Protein 5CXO (pdb70)

InterPro domains:
  IPR032710 NTF2-like domain superfamily [SSF54427] (1-125)
  IPR037401 SnoaL-like domain [PF12680] (11-115)

Secondary structure (DSSP, 8-state):
--SHHHHHHHHHHHHHHHHHT-HHHHHHTEEEEEEEESSTTSPEEESHHHHHHHHHHHHHTT-EEEE-PPEEPSSSSEEEEEEEEEEE-TT-TT--EEEEEEEEEEEE-TTS-EEEEEEE--GGGEE--/--SHHHHHHHHHHHHHHHHHT-HHHHHHTEEEEEEEESSTTS--EEHHHHHHHHHHHHHHTT-EEEEEEEEEPSSSSEEEEEEEEEEE-TTSTTTEEEEEEEEEEEEE-TTS-EEEEEEE--GGGEEEEE----

Foldseek 3Di:
DLPVVVLVVLVVVLLVVLLVLDLVVNLVLADQFAWEAVAPPDDIQTGRVSSSVVSNQSSLQNKHKDWDDWDADNPSFKTKTWIWIWGFDNPDPVRFIKIFTKMWMWGADNVNGTRYIYIHTDPVRMGGD/DLPQVLLQVLVVVLLVVLLVLPLVVNLVLADAFAWEAPAPPVDTDTGSPVSSVVSVVSVVQSKHKAWDDWDADNPSFKIKTWIKIWGADPVCRPFKIKIFTWMWIFGADNVRGTRYIHIHTDPVRIDIGTDDPD

B-factor: mean 39.19, std 13.92, range [16.75, 90.26]

Sequence (263 aa):
MQDEQKRKEIVAEYFRKVNEGDVDAIVEMFTENATIEDPVGKDVREGRAAQREYFNSNVTAEVVTIEPGHLSAGQDGKSVAVALAAEMTNILDPNRTRVKINAVDVFTLTPEGKIDSMRVFWGMTDIGVWMQDEQKRKEIVAEYFRKVNEGDVDAIVEMFTENATIEDPVGKDVREGRAAQREYFNSNVTAEVTIEPGHLSAGQDGKSVAVALAAEMTNILDPNRTRVKINAVDVFTLTPEGKIDSMRVFWGMTDIGVWNSSSV

Nearest PDB structures (foldseek):
  5cxo-assembly1_A  TM=1.008E+00  e=9.074E-26  Streptomyces albus
  3wmd-assembly1_A  TM=9.594E-01  e=1.014E-12  Streptomyces virginiae
  4rzm-assembly2_B  TM=9.345E-01  e=1.491E-11  Streptomyces lasalocidi
  1w6y-assembly1_A-2  TM=9.396E-01  e=8.428E-11  Pseudomonas putida
  4rzm-assembly1_A  TM=9.264E-01  e=8.428E-11  Streptomyces lasalocidi

CATH classification: 3.10.450.50

Solvent-accessible surface area: 12836 Å² total; per-residue (Å²): 52,120,73,23,83,109,2,16,98,34,0,20,56,7,3,122,45,7,71,117,24,72,22,94,29,0,5,120,17,1,35,112,107,1,39,0,26,26,14,1,40,125,129,80,74,123,12,93,89,24,1,96,119,17,1,68,68,32,51,64,14,106,15,65,19,124,59,36,80,31,1,0,0,38,42,24,95,3,0,0,0,25,12,18,15,60,51,2,78,85,153,34,124,126,130,60,94,23,79,17,36,5,0,6,16,0,24,4,23,75,135,6,79,0,54,27,1,88,10,1,54,0,144,61,6,76,34,86,296,60,130,77,23,96,127,3,12,88,31,0,24,49,9,6,106,50,9,71,119,26,59,21,82,22,1,3,100,25,1,37,108,104,1,42,0,18,31,19,3,30,148,41,91,76,105,13,77,78,29,0,92,102,18,0,75,48,30,63,114,31,104,20,57,18,113,62,42,79,26,1,0,0,46,40,30,76,2,0,0,0,24,11,18,11,39,36,36,13,159,94,35,74,125,159,17,43,23,35,16,46,4,0,7,12,0,26,2,18,93,125,8,81,0,50,23,2,86,11,3,47,0,130,60,4,67,27,94,132,138,57,64,122,173

Structure (mmCIF, N/CA/C/O backbone):
data_5CXO
#
_entry.id   5CXO
#
_cell.length_a   53.047
_cell.length_b   101.935
_cell.length_c   120.856
_cell.angle_alpha   90.00
_cell.angle_beta   90.00
_cell.angle_gamma   90.00
#
_symmetry.space_group_name_H-M   'I 21 21 21'
#
loop_
_entity.id
_entity.type
_entity.pdbx_description
1 polymer 'Epoxide hydrolase'
2 non-polymer 'HEXAETHYLENE GLYCOL'
3 water water
#
loop_
_atom_site.group_PDB
_atom_site.id
_atom_site.type_symbol
_atom_site.label_atom_id
_atom_site.label_alt_id
_atom_site.label_comp_id
_atom_site.label_asym_id
_atom_site.label_entity_id
_atom_site.label_seq_id
_atom_site.pdbx_PDB_ins_code
_atom_site.Cartn_x
_atom_site.Cartn_y
_atom_site.Cartn_z
_atom_site.occupancy
_atom_site.B_iso_or_equiv
_atom_site.auth_seq_id
_atom_site.auth_comp_id
_atom_site.auth_asym_id
_atom_site.auth_atom_id
_atom_site.pdbx_PDB_model_num
ATOM 1 N N . MET A 1 1 ? -5.392 -4.777 -7.145 1.00 53.69 1 MET A N 1
ATOM 2 C CA . MET A 1 1 ? -5.472 -6.236 -6.858 1.00 53.50 1 MET A CA 1
ATOM 3 C C . MET A 1 1 ? -4.094 -6.793 -6.690 1.00 61.29 1 MET A C 1
ATOM 4 O O . MET A 1 1 ? -3.124 -6.181 -7.129 1.00 65.90 1 MET A O 1
ATOM 9 N N . GLN A 1 2 ? -3.986 -7.965 -6.073 1.00 50.37 2 GLN A N 1
ATOM 10 C CA . GLN A 1 2 ? -2.666 -8.567 -5.945 1.00 51.81 2 GLN A CA 1
ATOM 11 C C . GLN A 1 2 ? -2.354 -9.590 -7.023 1.00 46.39 2 GLN A C 1
ATOM 12 O O . GLN A 1 2 ? -1.207 -9.910 -7.248 1.00 52.61 2 GLN A O 1
ATOM 18 N N . ASP A 1 3 ? -3.399 -10.127 -7.634 1.00 43.79 3 ASP A N 1
ATOM 19 C CA . ASP A 1 3 ? -3.273 -10.905 -8.826 1.00 41.90 3 ASP A CA 1
ATOM 20 C C . ASP A 1 3 ? -2.835 -9.935 -9.984 1.00 40.34 3 ASP A C 1
ATOM 21 O O . ASP A 1 3 ? -3.541 -9.017 -10.298 1.00 33.64 3 ASP A O 1
ATOM 26 N N . GLU A 1 4 ? -1.660 -10.151 -10.559 1.00 39.94 4 GLU A N 1
ATOM 27 C CA . GLU A 1 4 ? -1.222 -9.359 -11.742 1.00 36.55 4 GLU A CA 1
ATOM 28 C C . GLU A 1 4 ? -2.277 -9.106 -12.800 1.00 36.78 4 GLU A C 1
ATOM 29 O O . GLU A 1 4 ? -2.465 -7.939 -13.239 1.00 36.36 4 GLU A O 1
ATOM 35 N N . GLN A 1 5 ? -2.930 -10.168 -13.263 1.00 36.42 5 GLN A N 1
ATOM 36 C CA . GLN A 1 5 ? -3.845 -10.078 -14.365 1.00 42.59 5 GLN A CA 1
ATOM 37 C C . GLN A 1 5 ? -4.917 -9.119 -14.020 1.00 42.34 5 GLN A C 1
ATOM 38 O O . GLN A 1 5 ? -5.250 -8.288 -14.8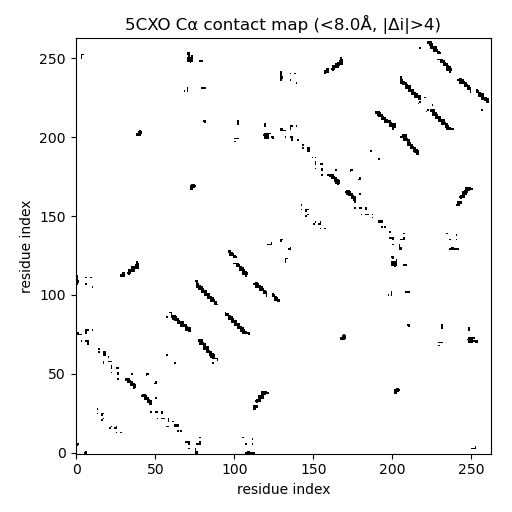29 1.00 36.63 5 GLN A O 1
ATOM 44 N N . LYS A 1 6 ? -5.438 -9.206 -12.797 1.00 38.75 6 LYS A N 1
ATOM 45 C CA . LYS A 1 6 ? -6.638 -8.445 -12.492 1.00 34.53 6 LYS A CA 1
ATOM 46 C C . LYS A 1 6 ? -6.250 -6.971 -12.338 1.00 33.06 6 LYS A C 1
ATOM 47 O O . LYS A 1 6 ? -7.000 -6.090 -12.755 1.00 39.76 6 LYS A O 1
ATOM 53 N N . ARG A 1 7 ? -5.128 -6.765 -11.680 1.00 32.03 7 ARG A N 1
ATOM 54 C CA . ARG A 1 7 ? -4.411 -5.504 -11.531 1.00 35.11 7 ARG A CA 1
ATOM 55 C C . ARG A 1 7 ? -4.262 -4.791 -12.884 1.00 35.39 7 ARG A C 1
ATOM 56 O O . ARG A 1 7 ? -4.656 -3.638 -13.023 1.00 30.83 7 ARG A O 1
ATOM 64 N N . LYS A 1 8 ? -3.702 -5.477 -13.878 1.00 35.42 8 LYS A N 1
ATOM 65 C CA . LYS A 1 8 ? -3.675 -4.926 -15.269 1.00 30.87 8 LYS A CA 1
ATOM 66 C C . LYS A 1 8 ? -4.999 -4.598 -15.834 1.00 35.37 8 LYS A C 1
ATOM 67 O O . LYS A 1 8 ? -5.172 -3.573 -16.523 1.00 31.58 8 LYS A O 1
ATOM 73 N N . GLU A 1 9 ? -5.980 -5.479 -15.617 1.00 34.61 9 GLU A N 1
ATOM 74 C CA . GLU A 1 9 ? -7.288 -5.205 -16.154 1.00 37.44 9 GLU A CA 1
ATOM 75 C C . GLU A 1 9 ? -7.877 -3.908 -15.637 1.00 29.80 9 GLU A C 1
ATOM 76 O O . GLU A 1 9 ? -8.588 -3.264 -16.380 1.00 32.25 9 GLU A O 1
ATOM 82 N N . ILE A 1 10 ? -7.620 -3.569 -14.375 1.00 28.92 10 ILE A N 1
ATOM 83 C CA . ILE A 1 10 ? -8.096 -2.310 -13.805 1.00 31.13 10 ILE A CA 1
ATOM 84 C C . ILE A 1 10 ? -7.384 -1.110 -14.486 1.00 32.10 10 ILE A C 1
ATOM 85 O O . ILE A 1 10 ? -8.005 -0.120 -14.874 1.00 36.66 10 ILE A O 1
ATOM 90 N N . VAL A 1 11 ? -6.110 -1.255 -14.727 1.00 26.72 11 VAL A N 1
ATOM 91 C CA . VAL A 1 11 ? -5.420 -0.135 -15.464 1.00 28.23 11 VAL A CA 1
ATOM 92 C C . VAL A 1 11 ? -5.953 -0.005 -16.867 1.00 27.67 11 VAL A C 1
ATOM 93 O O . VAL A 1 11 ? -6.159 1.102 -17.335 1.00 29.42 11 VAL A O 1
ATOM 97 N N . ALA A 1 12 ? -6.130 -1.117 -17.574 1.00 28.01 12 ALA A N 1
ATOM 98 C CA . ALA A 1 12 ? -6.755 -1.066 -18.928 1.00 30.57 12 ALA A CA 1
ATOM 99 C C . ALA A 1 12 ? -8.072 -0.351 -18.928 1.00 32.87 12 ALA A C 1
ATOM 100 O O . ALA A 1 12 ? -8.392 0.436 -19.847 1.00 32.96 12 ALA A O 1
ATOM 102 N N . GLU A 1 13 ? -8.868 -0.658 -17.907 1.00 29.63 13 GLU A N 1
ATOM 103 C CA . GLU A 1 13 ? -10.134 -0.023 -17.767 1.00 31.96 13 GLU A CA 1
ATOM 104 C C . GLU A 1 13 ? -10.002 1.489 -17.493 1.00 28.66 13 GLU A C 1
ATOM 105 O O . GLU A 1 13 ? -10.830 2.263 -17.952 1.00 30.26 13 GLU A O 1
ATOM 111 N N . TYR A 1 14 ? -9.046 1.858 -16.649 1.00 27.74 14 TYR A N 1
ATOM 112 C CA . TYR A 1 14 ? -8.739 3.300 -16.513 1.00 29.97 14 TYR A CA 1
ATOM 113 C C . TYR A 1 14 ? -8.490 3.993 -17.835 1.00 28.62 14 TYR A C 1
ATOM 114 O O . TYR A 1 14 ? -9.064 5.061 -18.101 1.00 26.09 14 TYR A O 1
ATOM 123 N N . PHE A 1 15 ? -7.649 3.426 -18.699 1.00 29.51 15 PHE A N 1
ATOM 124 C CA . PHE A 1 15 ? -7.429 4.081 -19.997 1.00 26.12 15 PHE A CA 1
ATOM 125 C C . PHE A 1 15 ? -8.682 4.100 -20.827 1.00 29.06 15 PHE A C 1
ATOM 126 O O . PHE A 1 15 ? -8.926 5.043 -21.524 1.00 29.59 15 PHE A O 1
ATOM 134 N N . ARG A 1 16 ? -9.486 3.010 -20.790 1.00 30.57 16 ARG A N 1
ATOM 135 C CA . ARG A 1 16 ? -10.788 3.050 -21.501 1.00 32.33 16 ARG A CA 1
ATOM 136 C C . ARG A 1 16 ? -11.645 4.202 -21.003 1.00 28.44 16 ARG A C 1
ATOM 137 O O . ARG A 1 16 ? -12.202 4.959 -21.790 1.00 32.81 16 ARG A O 1
ATOM 145 N N . LYS A 1 17 ? -11.690 4.383 -19.713 1.00 29.18 17 LYS A N 1
ATOM 146 C CA . LYS A 1 17 ? -12.507 5.450 -19.235 1.00 31.17 17 LYS A CA 1
ATOM 147 C C . LYS A 1 17 ? -11.940 6.825 -19.518 1.00 31.39 17 LYS A C 1
ATOM 148 O O . LYS A 1 17 ? -12.691 7.752 -19.689 1.00 29.01 17 LYS A O 1
ATOM 154 N N . VAL A 1 18 ? -10.612 6.970 -19.537 1.00 33.02 18 VAL A N 1
ATOM 155 C CA . VAL A 1 18 ? -10.066 8.278 -19.945 1.00 32.45 18 VAL A CA 1
ATOM 156 C C . VAL A 1 18 ? -10.586 8.587 -21.354 1.00 25.02 18 VAL A C 1
ATOM 157 O O . VAL A 1 18 ? -11.071 9.701 -21.625 1.00 30.96 18 VAL A O 1
ATOM 161 N N . ASN A 1 19 ? -10.467 7.607 -22.244 1.00 25.37 19 ASN A N 1
ATOM 162 C CA . ASN A 1 19 ? -10.877 7.727 -23.619 1.00 26.59 19 ASN A CA 1
ATOM 163 C C . ASN A 1 19 ? -12.400 8.095 -23.749 1.00 31.69 19 ASN A C 1
ATOM 164 O O . ASN A 1 19 ? -12.725 8.871 -24.581 1.00 37.79 19 ASN A O 1
ATOM 169 N N . GLU A 1 20 ? -13.237 7.515 -22.879 1.00 33.14 20 GLU A N 1
ATOM 170 C CA . GLU A 1 20 ? -14.702 7.737 -22.824 1.00 37.54 20 GLU A CA 1
ATOM 171 C C . GLU A 1 20 ? -15.002 9.151 -22.356 1.00 37.57 20 GLU A C 1
ATOM 172 O O . GLU A 1 20 ? -16.003 9.701 -22.748 1.00 39.92 20 GLU A O 1
ATOM 178 N N . GLY A 1 21 ? -14.147 9.731 -21.509 1.00 32.76 21 GLY A N 1
ATOM 179 C CA . GLY A 1 21 ? -14.226 11.098 -21.094 1.00 36.36 21 GLY A CA 1
ATOM 180 C C . GLY A 1 21 ? -15.203 11.309 -19.959 1.00 41.57 21 GLY A C 1
ATOM 181 O O . GLY A 1 21 ? -15.687 12.435 -19.705 1.00 40.18 21 GLY A O 1
ATOM 182 N N . ASP A 1 22 ? -15.459 10.229 -19.229 1.00 41.40 22 ASP A N 1
ATOM 183 C CA . ASP A 1 22 ? -16.482 10.255 -18.180 1.00 44.85 22 ASP A CA 1
ATOM 184 C C . ASP A 1 22 ? -15.797 10.478 -16.822 1.00 32.96 22 ASP A C 1
ATOM 185 O O . ASP A 1 22 ? -15.307 9.555 -16.220 1.00 32.70 22 ASP A O 1
ATOM 190 N N . VAL A 1 23 ? -15.704 11.730 -16.389 1.00 37.76 23 VAL A N 1
ATOM 191 C CA . VAL A 1 23 ? -14.925 12.119 -15.213 1.00 32.88 23 VAL A CA 1
ATOM 192 C C . VAL A 1 23 ? -15.277 11.381 -13.908 1.00 42.62 23 VAL A C 1
ATOM 193 O O . VAL A 1 23 ? -14.392 11.047 -13.063 1.00 41.27 23 VAL A O 1
ATOM 197 N N . ASP A 1 24 ? -16.573 11.167 -13.712 1.00 43.92 24 ASP A N 1
ATOM 198 C CA . ASP A 1 24 ? -17.048 10.606 -12.448 1.00 41.07 24 ASP A CA 1
ATOM 199 C C . ASP A 1 24 ? -16.601 9.156 -12.323 1.00 34.23 24 ASP A C 1
ATOM 200 O O . ASP A 1 24 ? -16.211 8.730 -11.270 1.00 40.94 24 ASP A O 1
ATOM 205 N N . ALA A 1 25 ? -16.665 8.453 -13.426 1.00 34.58 25 ALA A N 1
ATOM 206 C CA . ALA A 1 25 ? -16.282 7.028 -13.534 1.00 34.16 25 ALA A CA 1
ATOM 207 C C . ALA A 1 25 ? -14.745 6.909 -13.375 1.00 39.82 25 ALA A C 1
ATOM 208 O O . ALA A 1 25 ? -14.228 6.042 -12.673 1.00 42.07 25 ALA A O 1
ATOM 210 N N . ILE A 1 26 ? -14.005 7.864 -13.958 1.00 32.94 26 ILE A N 1
ATOM 211 C CA . ILE A 1 26 ? -12.549 7.841 -13.783 1.00 31.24 26 ILE A CA 1
ATOM 212 C C . ILE A 1 26 ? -12.182 8.102 -12.362 1.00 31.84 26 ILE A C 1
ATOM 213 O O . ILE A 1 26 ? -11.389 7.384 -11.795 1.00 32.63 26 ILE A O 1
ATOM 218 N N . VAL A 1 27 ? -12.813 9.113 -11.750 1.00 39.53 27 VAL A N 1
ATOM 219 C CA . VAL A 1 27 ? -12.416 9.485 -10.420 1.00 35.16 27 VAL A CA 1
ATOM 220 C C . VAL A 1 27 ? -12.694 8.356 -9.400 1.00 37.84 27 VAL A C 1
ATOM 221 O O . VAL A 1 27 ? -11.872 8.137 -8.477 1.00 39.53 27 VAL A O 1
ATOM 225 N N . GLU A 1 28 ? -13.819 7.686 -9.584 1.00 40.70 28 GLU A N 1
ATOM 226 C CA . GLU A 1 28 ? -14.227 6.573 -8.714 1.00 42.77 28 GLU A CA 1
ATOM 227 C C . GLU A 1 28 ? -13.246 5.378 -8.805 1.00 41.83 28 GLU A C 1
ATOM 228 O O . GLU A 1 28 ? -13.239 4.513 -7.904 1.00 41.42 28 GLU A O 1
ATOM 234 N N . MET A 1 29 ? -12.398 5.322 -9.855 1.00 36.79 29 MET A N 1
ATOM 235 C CA . MET A 1 29 ? -11.325 4.289 -9.880 1.00 35.96 29 MET A CA 1
ATOM 236 C C . MET A 1 29 ? -10.216 4.517 -8.911 1.00 34.21 29 MET A C 1
ATOM 237 O O . MET A 1 29 ? -9.409 3.594 -8.599 1.00 33.47 29 MET A O 1
ATOM 242 N N . PHE A 1 30 ? -10.139 5.743 -8.383 1.00 32.31 30 PHE A N 1
ATOM 243 C CA . PHE A 1 30 ? -9.043 6.097 -7.477 1.00 28.86 30 PHE A CA 1
ATOM 244 C C . PHE A 1 30 ? -9.528 6.062 -6.040 1.00 34.56 30 PHE A C 1
ATOM 245 O O . PHE A 1 30 ? -10.714 6.344 -5.809 1.00 39.53 30 PHE A O 1
ATOM 253 N N . THR A 1 31 ? -8.620 5.831 -5.113 1.00 38.80 31 THR A N 1
ATOM 254 C CA . THR A 1 31 ? -8.967 6.025 -3.712 1.00 42.35 31 THR A CA 1
ATOM 255 C C . THR A 1 31 ? -9.159 7.474 -3.392 1.00 44.34 31 THR A C 1
ATOM 256 O O . THR A 1 31 ? -8.651 8.394 -4.061 1.00 37.87 31 THR A O 1
ATOM 260 N N . GLU A 1 32 ? -9.885 7.720 -2.307 1.00 39.69 32 GLU A N 1
ATOM 261 C CA . GLU A 1 32 ? -10.178 9.100 -2.003 1.00 39.80 32 GLU A CA 1
ATOM 262 C C . GLU A 1 32 ? -8.958 9.972 -1.734 1.00 33.10 32 GLU A C 1
ATOM 263 O O . GLU A 1 32 ? -8.951 11.169 -2.003 1.00 41.30 32 GLU A O 1
ATOM 269 N N . ASN A 1 33 ? -7.883 9.385 -1.224 1.00 31.55 33 ASN A N 1
ATOM 270 C CA . ASN A 1 33 ? -6.663 10.115 -0.999 1.00 28.00 33 ASN A CA 1
ATOM 271 C C . ASN A 1 33 ? -5.461 9.818 -2.009 1.00 32.51 33 ASN A C 1
ATOM 272 O O . ASN A 1 33 ? -4.319 10.180 -1.771 1.00 33.43 33 ASN A O 1
ATOM 277 N N . ALA A 1 34 ? -5.779 9.154 -3.081 1.00 31.67 34 ALA A N 1
ATOM 278 C CA . ALA A 1 34 ? -4.787 8.840 -4.191 1.00 31.56 34 ALA A CA 1
ATOM 279 C C . ALA A 1 34 ? -4.044 10.058 -4.653 1.00 37.85 34 ALA A C 1
ATOM 280 O O . ALA A 1 34 ? -4.641 11.164 -4.737 1.00 32.92 34 ALA A O 1
ATOM 282 N N . THR A 1 35 ? -2.761 9.876 -5.008 1.00 36.56 35 THR A N 1
ATOM 283 C CA . THR A 1 35 ? -1.914 11.004 -5.345 1.00 32.78 35 THR A CA 1
ATOM 284 C C . THR A 1 35 ? -1.640 10.831 -6.850 1.00 33.49 35 THR A C 1
ATOM 285 O O . THR A 1 35 ? -1.538 9.686 -7.340 1.00 31.03 35 THR A O 1
ATOM 289 N N . ILE A 1 36 ? -1.554 11.953 -7.532 1.00 30.89 36 ILE A N 1
ATOM 290 C CA . ILE A 1 36 ? -1.223 11.912 -8.975 1.00 29.99 36 ILE A CA 1
ATOM 291 C C . ILE A 1 36 ? -0.040 12.881 -9.172 1.00 30.43 36 ILE A C 1
ATOM 292 O O . ILE A 1 36 ? -0.145 14.072 -8.826 1.00 34.43 36 ILE A O 1
ATOM 297 N N . GLU A 1 37 ? 1.068 12.405 -9.769 1.00 27.25 37 GLU A N 1
ATOM 298 C CA . GLU A 1 37 ? 2.277 13.201 -9.931 1.00 23.90 37 GLU A CA 1
ATOM 299 C C . GLU A 1 37 ? 2.455 13.313 -11.463 1.00 29.98 37 GLU A C 1
ATOM 300 O O . GLU A 1 37 ? 2.798 12.325 -12.107 1.00 26.37 37 GLU A O 1
ATOM 306 N N . ASP A 1 38 ? 2.032 14.409 -12.045 1.00 29.21 38 ASP A N 1
ATOM 307 C CA . ASP A 1 38 ? 2.023 14.518 -13.532 1.00 31.35 38 ASP A CA 1
ATOM 308 C C . ASP A 1 38 ? 2.332 16.003 -13.916 1.00 36.87 38 ASP A C 1
ATOM 309 O O . ASP A 1 38 ? 1.431 16.850 -13.748 1.00 33.39 38 ASP A O 1
ATOM 314 N N . PRO A 1 39 ? 3.576 16.315 -14.439 1.00 33.02 39 PRO A N 1
ATOM 315 C CA . PRO A 1 39 ? 4.653 15.334 -14.711 1.00 32.23 39 PRO A CA 1
ATOM 316 C C . PRO A 1 39 ? 5.358 15.043 -13.401 1.00 34.76 39 PRO A C 1
ATOM 317 O O . PRO A 1 39 ? 5.308 15.827 -12.402 1.00 33.58 39 PRO A O 1
ATOM 321 N N . VAL A 1 40 ? 6.052 13.932 -13.404 1.00 28.16 40 VAL A N 1
ATOM 322 C CA . VAL A 1 40 ? 7.028 13.642 -12.363 1.00 31.52 40 VAL A CA 1
ATOM 323 C C . VAL A 1 40 ? 7.998 14.806 -12.175 1.00 33.82 40 VAL A C 1
ATOM 324 O O . VAL A 1 40 ? 8.491 15.409 -13.172 1.00 30.99 40 VAL A O 1
ATOM 328 N N . GLY A 1 41 ? 8.237 15.134 -10.892 1.00 35.69 41 GLY A N 1
ATOM 329 C CA . GLY A 1 41 ? 9.000 16.326 -10.480 1.00 34.41 41 GLY A CA 1
ATOM 330 C C . GLY A 1 41 ? 8.260 17.675 -10.320 1.00 37.79 41 GLY A C 1
ATOM 331 O O . GLY A 1 41 ? 8.860 18.678 -9.936 1.00 38.80 41 GLY A O 1
ATOM 332 N N . LYS A 1 42 ? 6.997 17.736 -10.653 1.00 37.73 42 LYS A N 1
ATOM 333 C CA . LYS A 1 42 ? 6.212 18.948 -10.385 1.00 38.90 42 LYS A CA 1
ATOM 334 C C . LYS A 1 42 ? 5.282 18.661 -9.194 1.00 36.68 42 LYS A C 1
ATOM 335 O O . LYS A 1 42 ? 5.446 17.639 -8.518 1.00 37.02 42 LYS A O 1
ATOM 341 N N . ASP A 1 43 ? 4.351 19.568 -8.888 1.00 38.94 43 ASP A N 1
ATOM 342 C CA . ASP A 1 43 ? 3.489 19.417 -7.701 1.00 41.96 43 ASP A CA 1
ATOM 343 C C . ASP A 1 43 ? 2.643 18.151 -7.714 1.00 36.02 43 ASP A C 1
ATOM 344 O O . ASP A 1 43 ? 1.987 17.871 -8.696 1.00 42.80 43 ASP A O 1
ATOM 349 N N . VAL A 1 44 ? 2.710 17.375 -6.642 1.00 34.36 44 VAL A N 1
ATOM 350 C CA . VAL A 1 44 ? 1.809 16.225 -6.423 1.00 36.37 44 VAL A CA 1
ATOM 351 C C . VAL A 1 44 ? 0.396 16.653 -6.170 1.00 42.04 44 VAL A C 1
ATOM 352 O O . VAL A 1 44 ? 0.154 17.585 -5.393 1.00 46.21 44 VAL A O 1
ATOM 356 N N . ARG A 1 45 ? -0.536 16.062 -6.909 1.00 35.82 45 ARG A N 1
ATOM 357 C CA . ARG A 1 45 ? -1.935 16.308 -6.731 1.00 37.13 45 ARG A CA 1
ATOM 358 C C . ARG A 1 45 ? -2.443 15.251 -5.714 1.00 41.43 45 ARG A C 1
ATOM 359 O O . ARG A 1 45 ? -2.051 14.063 -5.742 1.00 40.13 45 ARG A O 1
ATOM 367 N N . GLU A 1 46 ? -3.229 15.698 -4.727 1.00 42.46 46 GLU A N 1
ATOM 368 C CA . GLU A 1 46 ? -3.624 14.808 -3.660 1.00 40.25 46 GLU A CA 1
ATOM 369 C C . GLU A 1 46 ? -5.094 14.991 -3.232 1.00 48.34 46 GLU A C 1
ATOM 370 O O . GLU A 1 46 ? -5.531 16.116 -3.001 1.00 44.08 46 GLU A O 1
ATOM 376 N N . GLY A 1 47 ? -5.837 13.883 -3.179 1.00 45.95 47 GLY A N 1
ATOM 377 C CA . GLY A 1 47 ? -7.277 13.858 -2.820 1.00 41.69 47 GLY A CA 1
ATOM 378 C C . GLY A 1 47 ? -8.243 14.192 -3.925 1.00 46.24 47 GLY A C 1
ATOM 379 O O . GLY A 1 47 ? -7.837 14.497 -5.069 1.00 42.25 47 GLY A O 1
ATOM 380 N N . ARG A 1 48 ? -9.537 14.176 -3.596 1.00 38.91 48 ARG A N 1
ATOM 381 C CA . ARG A 1 48 ? -10.609 14.193 -4.602 1.00 41.19 48 ARG A CA 1
ATOM 382 C C . ARG A 1 48 ? -10.737 15.435 -5.460 1.00 41.54 48 ARG A C 1
ATOM 383 O O . ARG A 1 48 ? -10.998 15.317 -6.670 1.00 47.94 48 ARG A O 1
ATOM 391 N N . ALA A 1 49 ? -10.571 16.607 -4.834 1.00 40.05 49 ALA A N 1
ATOM 392 C CA . ALA A 1 49 ? -10.686 17.868 -5.526 1.00 41.17 49 ALA A CA 1
ATOM 393 C C . ALA A 1 49 ? -9.631 17.895 -6.630 1.00 35.47 49 ALA A C 1
ATOM 394 O O . ALA A 1 49 ? -9.972 18.212 -7.779 1.00 39.55 49 ALA A O 1
ATOM 396 N N . ALA A 1 50 ? -8.375 17.626 -6.250 1.00 41.64 50 ALA A N 1
ATOM 397 C CA . ALA A 1 50 ? -7.245 17.670 -7.220 1.00 42.23 50 ALA A CA 1
ATOM 398 C C . ALA A 1 50 ? -7.423 16.648 -8.372 1.00 39.56 50 ALA A C 1
ATOM 399 O O . ALA A 1 50 ? -7.107 16.956 -9.499 1.00 35.86 50 ALA A O 1
ATOM 401 N N . GLN A 1 51 ? -7.942 15.463 -8.081 1.00 36.37 51 GLN A N 1
ATOM 402 C CA . GLN A 1 51 ? -8.191 14.412 -9.079 1.00 34.51 51 GLN A CA 1
ATOM 403 C C . GLN A 1 51 ? -9.217 14.913 -10.025 1.00 43.11 51 GLN A C 1
ATOM 404 O O . GLN A 1 51 ? -9.063 14.790 -11.271 1.00 31.94 51 GLN A O 1
ATOM 410 N N . ARG A 1 52 ? -10.277 15.526 -9.463 1.00 31.76 52 ARG A N 1
ATOM 411 C CA . ARG A 1 52 ? -11.311 16.017 -10.300 1.00 33.44 52 ARG A CA 1
ATOM 412 C C . ARG A 1 52 ? -10.829 17.086 -11.261 1.00 29.86 52 ARG A C 1
ATOM 413 O O . ARG A 1 52 ? -11.196 17.069 -12.467 1.00 34.87 52 ARG A O 1
ATOM 421 N N . GLU A 1 53 ? -9.994 17.976 -10.764 1.00 35.11 53 GLU A N 1
ATOM 422 C CA . GLU A 1 53 ? -9.543 19.073 -11.576 1.00 35.84 53 GLU A CA 1
ATOM 423 C C . GLU A 1 53 ? -8.687 18.465 -12.688 1.00 31.91 53 GLU A C 1
ATOM 424 O O . GLU A 1 53 ? -8.735 18.867 -13.843 1.00 30.91 53 GLU A O 1
ATOM 430 N N . TYR A 1 54 ? -7.877 17.504 -12.282 1.00 34.00 54 TYR A N 1
ATOM 431 C CA . TYR A 1 54 ? -6.903 16.920 -13.235 1.00 31.63 54 TYR A CA 1
ATOM 432 C C . TYR A 1 54 ? -7.702 16.167 -14.313 1.00 31.81 54 TYR A C 1
ATOM 433 O O . TYR A 1 54 ? -7.518 16.356 -15.513 1.00 29.93 54 TYR A O 1
ATOM 442 N N . PHE A 1 55 ? -8.689 15.353 -13.950 1.00 25.36 55 PHE A N 1
ATOM 443 C CA . PHE A 1 55 ? -9.393 14.685 -14.993 1.00 25.78 55 PHE A CA 1
ATOM 444 C C . PHE A 1 55 ? -10.293 15.571 -15.871 1.00 25.90 55 PHE A C 1
ATOM 445 O O . PHE A 1 55 ? -10.540 15.266 -17.059 1.00 27.02 55 PHE A O 1
ATOM 453 N N . ASN A 1 56 ? -10.811 16.653 -15.263 1.00 32.07 56 ASN A N 1
ATOM 454 C CA . ASN A 1 56 ? -11.610 17.635 -16.069 1.00 33.82 56 ASN A CA 1
ATOM 455 C C . ASN A 1 56 ? -10.706 18.263 -17.080 1.00 32.18 56 ASN A C 1
ATOM 456 O O . ASN A 1 56 ? -11.084 18.424 -18.228 1.00 29.44 56 ASN A O 1
ATOM 461 N N . SER A 1 57 ? -9.499 18.568 -16.629 1.00 29.86 57 SER A N 1
ATOM 462 C CA . SER A 1 57 ? -8.473 19.189 -17.551 1.00 31.46 57 SER A CA 1
ATOM 463 C C . SER A 1 57 ? -8.158 18.212 -18.721 1.00 31.04 57 SER A C 1
ATOM 464 O O . SER A 1 57 ? -8.203 18.600 -19.857 1.00 29.91 57 SER A O 1
ATOM 467 N N . ASN A 1 58 ? -8.006 16.932 -18.450 1.00 29.22 58 ASN A N 1
ATOM 468 C CA . ASN A 1 58 ? -7.754 15.904 -19.488 1.00 31.01 58 ASN A CA 1
ATOM 469 C C . ASN A 1 58 ? -8.920 15.724 -20.444 1.00 32.44 58 ASN A C 1
ATOM 470 O O . ASN A 1 58 ? -8.708 15.668 -21.687 1.00 27.32 58 ASN A O 1
ATOM 475 N N . VAL A 1 59 ? -10.182 15.710 -19.917 1.00 27.72 59 VAL A N 1
ATOM 476 C CA . VAL A 1 59 ? -11.308 15.531 -20.784 1.00 30.49 59 VAL A CA 1
ATOM 477 C C . VAL A 1 59 ? -11.534 16.779 -21.602 1.00 25.15 59 VAL A C 1
ATOM 478 O O . VAL A 1 59 ? -11.834 16.719 -22.796 1.00 31.39 59 VAL A O 1
ATOM 482 N N . THR A 1 60 ? -11.299 17.918 -20.996 1.00 31.06 60 THR A N 1
ATOM 483 C CA . THR A 1 60 ? -11.376 19.159 -21.728 1.00 32.54 60 THR A CA 1
ATOM 484 C C . THR A 1 60 ? -10.367 19.264 -22.849 1.00 35.87 60 THR A C 1
ATOM 485 O O . THR A 1 60 ? -10.664 19.835 -23.914 1.00 35.94 60 THR A O 1
ATOM 489 N N . ALA A 1 61 ? -9.168 18.727 -22.595 1.00 33.35 61 ALA A N 1
ATOM 490 C CA . ALA A 1 61 ? -8.124 18.659 -23.617 1.00 28.52 61 ALA A CA 1
ATOM 491 C C . ALA A 1 61 ? -8.348 17.524 -24.617 1.00 29.16 61 ALA A C 1
ATOM 492 O O . ALA A 1 61 ? -7.496 17.273 -25.479 1.00 34.30 61 ALA A O 1
ATOM 494 N N . GLU A 1 62 ? -9.526 16.885 -24.592 1.00 28.00 62 GLU A N 1
ATOM 495 C CA . GLU A 1 62 ? -9.854 15.811 -25.508 1.00 27.20 62 GLU A CA 1
ATOM 496 C C . GLU A 1 62 ? -8.757 14.706 -25.565 1.00 25.51 62 GLU A C 1
ATOM 497 O O . GLU A 1 62 ? -8.387 14.259 -26.676 1.00 27.59 62 GLU A O 1
ATOM 503 N N . VAL A 1 63 ? -8.136 14.428 -24.428 1.00 26.84 63 VAL A N 1
ATOM 504 C CA A VAL A 1 63 ? -7.057 13.422 -24.418 0.50 24.77 63 VAL A CA 1
ATOM 505 C CA B VAL A 1 63 ? -7.060 13.412 -24.393 0.50 25.65 63 VAL A CA 1
ATOM 506 C C . VAL A 1 63 ? -7.532 12.095 -24.999 1.00 28.53 63 VAL A C 1
ATOM 507 O O . VAL A 1 63 ? -8.689 11.578 -24.674 1.00 26.25 63 VAL A O 1
ATOM 514 N N . THR A 1 64 ? -6.690 11.473 -25.810 1.00 23.59 64 THR A N 1
ATOM 515 C CA . THR A 1 64 ? -6.937 10.042 -26.166 1.00 25.10 64 THR A CA 1
ATOM 516 C C . THR A 1 64 ? -5.654 9.326 -25.772 1.00 29.18 64 THR A C 1
ATOM 517 O O . THR A 1 64 ? -4.559 9.880 -25.952 1.00 31.22 64 THR A O 1
ATOM 521 N N . ILE A 1 65 ? -5.752 8.112 -25.254 1.00 25.81 65 ILE A N 1
ATOM 522 C CA . ILE A 1 65 ? -4.490 7.386 -24.870 1.00 22.91 65 ILE A CA 1
ATOM 523 C C . ILE A 1 65 ? -4.421 6.103 -25.606 1.00 25.48 65 ILE A C 1
ATOM 524 O O . ILE A 1 65 ? -5.457 5.441 -25.722 1.00 24.55 65 ILE A O 1
ATOM 529 N N . GLU A 1 66 ? -3.239 5.773 -26.207 1.00 23.95 66 GLU A N 1
ATOM 530 C CA . GLU A 1 66 ? -3.031 4.438 -26.753 1.00 23.09 66 GLU A CA 1
ATOM 531 C C . GLU A 1 66 ? -1.953 3.826 -25.850 1.00 25.22 66 GLU A C 1
ATOM 532 O O . GLU A 1 66 ? -0.752 4.180 -25.964 1.00 21.86 66 GLU A O 1
ATOM 538 N N . PRO A 1 67 ? -2.353 2.926 -24.989 1.00 25.49 67 PRO A N 1
ATOM 539 C CA . PRO A 1 67 ? -1.403 2.286 -24.084 1.00 22.90 67 PRO A CA 1
ATOM 540 C C . PRO A 1 67 ? -0.607 1.206 -24.773 1.00 22.96 67 PRO A C 1
ATOM 541 O O . PRO A 1 67 ? -1.068 0.579 -25.762 1.00 22.28 67 PRO A O 1
ATOM 545 N N . GLY A 1 68 ? 0.634 1.078 -24.335 1.00 20.86 68 GLY A N 1
ATOM 546 C CA . GLY A 1 68 ? 1.543 -0.007 -24.721 1.00 23.84 68 GLY A CA 1
ATOM 547 C C . GLY A 1 68 ? 1.280 -1.228 -23.858 1.00 25.36 68 GLY A C 1
ATOM 548 O O . GLY A 1 68 ? 0.189 -1.369 -23.262 1.00 21.12 68 GLY A O 1
ATOM 549 N N . HIS A 1 69 ? 2.228 -2.135 -23.842 1.00 22.81 69 HIS A N 1
ATOM 550 C CA . HIS A 1 69 ? 2.170 -3.300 -22.968 1.00 23.87 69 HIS A CA 1
ATOM 551 C C . HIS A 1 69 ? 2.108 -2.917 -21.482 1.00 21.18 69 HIS A C 1
ATOM 552 O O . HIS A 1 69 ? 2.776 -2.007 -21.034 1.00 20.37 69 HIS A O 1
ATOM 559 N N . LEU A 1 70 ? 1.129 -3.495 -20.786 1.00 21.31 70 LEU A N 1
ATOM 560 C CA . LEU A 1 70 ? 1.065 -3.235 -19.339 1.00 22.80 70 LEU A CA 1
ATOM 561 C C . LEU A 1 70 ? 1.968 -4.237 -18.616 1.00 27.75 70 LEU A C 1
ATOM 562 O O . LEU A 1 70 ? 1.681 -5.487 -18.598 1.00 26.65 70 LEU A O 1
ATOM 567 N N . SER A 1 71 ? 2.993 -3.704 -17.971 1.00 22.61 71 SER A N 1
ATOM 568 C CA . SER A 1 71 ? 3.938 -4.509 -17.176 1.00 23.58 71 SER A CA 1
ATOM 569 C C . SER A 1 71 ? 3.486 -4.484 -15.735 1.00 26.32 71 SER A C 1
ATOM 570 O O . SER A 1 71 ? 3.273 -3.417 -15.169 1.00 28.11 71 SER A O 1
ATOM 573 N N . ALA A 1 72 ? 3.478 -5.656 -15.111 1.00 25.99 72 ALA A N 1
ATOM 574 C CA . ALA A 1 72 ? 3.220 -5.704 -13.639 1.00 34.53 72 ALA A CA 1
ATOM 575 C C . ALA A 1 72 ? 4.487 -5.627 -12.821 1.00 31.52 72 ALA A C 1
ATOM 576 O O . ALA A 1 72 ? 5.565 -6.096 -13.220 1.00 32.34 72 ALA A O 1
ATOM 578 N N . GLY A 1 73 ? 4.432 -4.998 -11.642 1.00 29.47 73 GLY A N 1
ATOM 579 C CA . GLY A 1 73 ? 5.589 -5.175 -10.760 1.00 27.79 73 GLY A CA 1
ATOM 580 C C . GLY A 1 73 ? 5.252 -6.505 -9.948 1.00 29.59 73 GLY A C 1
ATOM 581 O O . GLY A 1 73 ? 4.114 -7.069 -10.019 1.00 30.80 73 GLY A O 1
ATOM 582 N N . GLN A 1 74 ? 6.227 -6.962 -9.221 1.00 31.19 74 GLN A N 1
ATOM 583 C CA . GLN A 1 74 ? 6.104 -8.184 -8.343 1.00 33.98 74 GLN A CA 1
ATOM 584 C C . GLN A 1 74 ? 6.132 -7.707 -6.870 1.00 42.77 74 GLN A C 1
ATOM 585 O O . GLN A 1 74 ? 6.925 -8.214 -6.037 1.00 45.83 74 GLN A O 1
ATOM 591 N N . ASP A 1 75 ? 5.231 -6.744 -6.583 1.00 37.15 75 ASP A N 1
ATOM 592 C CA . ASP A 1 75 ? 5.125 -6.075 -5.302 1.00 36.84 75 ASP A CA 1
ATOM 593 C C . ASP A 1 75 ? 3.698 -6.057 -4.869 1.00 39.76 75 ASP A C 1
ATOM 594 O O . ASP A 1 75 ? 3.320 -5.291 -3.974 1.00 46.02 75 ASP A O 1
ATOM 599 N N . GLY A 1 76 ? 2.892 -6.834 -5.568 1.00 34.64 76 GLY A N 1
ATOM 600 C CA . GLY A 1 76 ? 1.479 -6.927 -5.301 1.00 43.49 76 GLY A CA 1
ATOM 601 C C . GLY A 1 76 ? 0.616 -5.722 -5.608 1.00 40.53 76 GLY A C 1
ATOM 602 O O . GLY A 1 76 ? -0.603 -5.776 -5.381 1.00 37.84 76 GLY A O 1
ATOM 603 N N . LYS A 1 77 ? 1.204 -4.668 -6.179 1.00 38.97 77 LYS A N 1
ATOM 604 C CA . LYS A 1 77 ? 0.404 -3.445 -6.417 1.00 34.08 77 LYS A CA 1
ATOM 605 C C . LYS A 1 77 ? 0.796 -2.577 -7.686 1.00 30.65 77 LYS A C 1
ATOM 606 O O . LYS A 1 77 ? 0.006 -1.752 -8.067 1.00 30.69 77 LYS A O 1
ATOM 612 N N . SER A 1 78 ? 1.947 -2.798 -8.316 1.00 27.37 78 SER A N 1
ATOM 613 C CA . SER A 1 78 ? 2.319 -1.844 -9.425 1.00 28.23 78 SER A CA 1
ATOM 614 C C . SER A 1 78 ? 2.016 -2.278 -10.814 1.00 31.16 78 SER A C 1
ATOM 615 O O . SER A 1 78 ? 1.935 -3.477 -11.109 1.00 30.27 78 SER A O 1
ATOM 618 N N . VAL A 1 79 ? 1.798 -1.272 -11.666 1.00 26.21 79 VAL A N 1
ATOM 619 C CA . VAL A 1 79 ? 1.664 -1.567 -13.121 1.00 25.82 79 VAL A CA 1
ATOM 620 C C . VAL A 1 79 ? 2.424 -0.437 -13.764 1.00 23.29 79 VAL A C 1
ATOM 621 O O . VAL A 1 79 ? 2.275 0.750 -13.352 1.00 23.31 79 VAL A O 1
ATOM 625 N N . ALA A 1 80 ? 3.273 -0.759 -14.795 1.00 21.30 80 ALA A N 1
ATOM 626 C CA . ALA A 1 80 ? 3.973 0.354 -15.418 1.00 19.84 80 ALA A CA 1
ATOM 627 C C . ALA A 1 80 ? 3.747 0.182 -16.944 1.00 20.95 80 ALA A C 1
ATOM 628 O O . ALA A 1 80 ? 3.636 -0.966 -17.387 1.00 17.90 80 ALA A O 1
ATOM 630 N N . VAL A 1 81 ? 3.614 1.316 -17.663 1.00 18.67 81 VAL A N 1
ATOM 631 C CA . VAL A 1 81 ? 3.146 1.157 -19.056 1.00 18.87 81 VAL A CA 1
ATOM 632 C C . VAL A 1 81 ? 3.530 2.426 -19.782 1.00 20.89 81 VAL A C 1
ATOM 633 O O . VAL A 1 81 ? 3.243 3.565 -19.356 1.00 17.88 81 VAL A O 1
ATOM 637 N N . ALA A 1 82 ? 4.188 2.221 -20.919 1.00 18.14 82 ALA A N 1
ATOM 638 C CA . ALA A 1 82 ? 4.381 3.362 -21.835 1.00 17.52 82 ALA A CA 1
ATOM 639 C C . ALA A 1 82 ? 3.106 3.606 -22.680 1.00 21.05 82 ALA A C 1
ATOM 640 O O . ALA A 1 82 ? 2.385 2.696 -22.981 1.00 21.09 82 ALA A O 1
ATOM 642 N N . LEU A 1 83 ? 2.830 4.866 -22.981 1.00 17.66 83 LEU A N 1
ATOM 643 C CA . LEU A 1 83 ? 1.649 5.244 -23.670 1.00 18.40 83 LEU A CA 1
ATOM 644 C C . LEU A 1 83 ? 1.891 6.362 -24.660 1.00 20.38 83 LEU A C 1
ATOM 645 O O . LEU A 1 83 ? 2.812 7.185 -24.495 1.00 19.42 83 LEU A O 1
ATOM 650 N N . ALA A 1 84 ? 1.023 6.424 -25.663 1.00 17.32 84 ALA A N 1
ATOM 651 C CA . ALA A 1 84 ? 1.076 7.646 -26.495 1.00 20.58 84 ALA A CA 1
ATOM 652 C C . ALA A 1 84 ? -0.172 8.383 -26.155 1.00 22.14 84 ALA A C 1
ATOM 653 O O . ALA A 1 84 ? -1.286 7.786 -26.422 1.00 22.71 84 ALA A O 1
ATOM 655 N N . ALA A 1 85 ? -0.103 9.637 -25.731 1.00 22.62 85 ALA A N 1
ATOM 656 C CA . ALA A 1 85 ? -1.313 10.433 -25.375 1.00 23.13 85 ALA A CA 1
ATOM 657 C C . ALA A 1 85 ? -1.412 11.433 -26.509 1.00 28.08 85 ALA A C 1
ATOM 658 O O . ALA A 1 85 ? -0.362 11.852 -27.067 1.00 31.30 85 ALA A O 1
ATOM 660 N N . GLU A 1 86 ? -2.622 11.743 -26.952 1.00 25.26 86 GLU A N 1
ATOM 661 C CA . GLU A 1 86 ? -2.834 12.886 -27.877 1.00 23.47 86 GLU A CA 1
ATOM 662 C C . GLU A 1 86 ? -3.814 13.848 -27.237 1.00 23.90 86 GLU A C 1
ATOM 663 O O . GLU A 1 86 ? -4.694 13.488 -26.463 1.00 24.69 86 GLU A O 1
ATOM 669 N N . MET A 1 87 ? -3.574 15.149 -27.406 1.00 23.86 87 MET A N 1
ATOM 670 C CA . MET A 1 87 ? -4.457 16.054 -26.696 1.00 23.61 87 MET A CA 1
ATOM 671 C C . MET A 1 87 ? -4.390 17.365 -27.393 1.00 25.93 87 MET A C 1
ATOM 672 O O . MET A 1 87 ? -3.471 17.601 -28.181 1.00 24.68 87 MET A O 1
ATOM 677 N N . THR A 1 88 ? -5.292 18.239 -26.994 1.00 26.52 88 THR A N 1
ATOM 678 C CA . THR A 1 88 ? -5.308 19.575 -27.639 1.00 33.14 88 THR A CA 1
ATOM 679 C C . THR A 1 88 ? -5.204 20.564 -26.577 1.00 32.88 88 THR A C 1
ATOM 680 O O . THR A 1 88 ? -5.710 20.311 -25.503 1.00 30.11 88 THR A O 1
ATOM 684 N N . ASN A 1 89 ? -4.570 21.710 -26.834 1.00 29.50 89 ASN A N 1
ATOM 685 C CA . ASN A 1 89 ? -4.420 22.749 -25.824 1.00 35.60 89 ASN A CA 1
ATOM 686 C C . ASN A 1 89 ? -5.665 23.645 -25.971 1.00 33.68 89 ASN A C 1
ATOM 687 O O . ASN A 1 89 ? -5.846 24.228 -27.078 1.00 31.98 89 ASN A O 1
ATOM 692 N N . ILE A 1 90 ? -6.459 23.817 -24.900 1.00 32.21 90 ILE A N 1
ATOM 693 C CA . ILE A 1 90 ? -7.775 24.504 -25.091 1.00 37.38 90 ILE A CA 1
ATOM 694 C C . ILE A 1 90 ? -7.622 26.028 -25.199 1.00 35.79 90 ILE A C 1
ATOM 695 O O . ILE A 1 90 ? -8.538 26.717 -25.558 1.00 37.70 90 ILE A O 1
ATOM 700 N N . LEU A 1 91 ? -6.447 26.508 -24.852 1.00 31.07 91 LEU A N 1
ATOM 701 C CA . LEU A 1 91 ? -6.069 27.894 -25.107 1.00 33.33 91 LEU A CA 1
ATOM 702 C C . LEU A 1 91 ? -5.571 28.134 -26.519 1.00 36.13 91 LEU A C 1
ATOM 703 O O . LEU A 1 91 ? -5.547 29.282 -26.938 1.00 42.40 91 LEU A O 1
ATOM 708 N N . ASP A 1 92 ? -5.238 27.086 -27.276 1.00 28.97 92 ASP A N 1
ATOM 709 C CA . ASP A 1 92 ? -4.785 27.276 -28.684 1.00 30.04 92 ASP A CA 1
ATOM 710 C C . ASP A 1 92 ? -5.968 27.480 -29.630 1.00 27.45 92 ASP A C 1
ATOM 711 O O . ASP A 1 92 ? -6.780 26.565 -29.853 1.00 29.21 92 A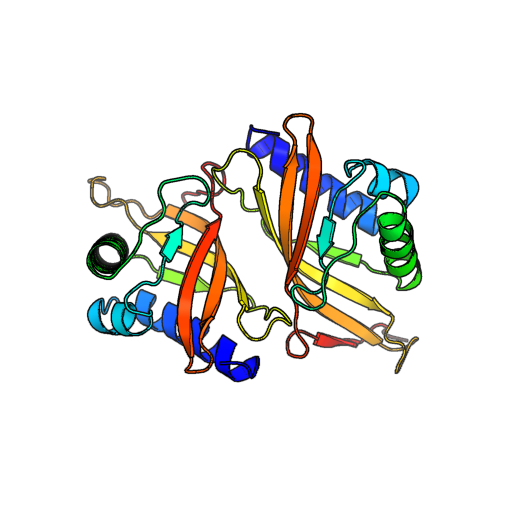SP A O 1
ATOM 716 N N . PRO A 1 93 ? -6.132 28.696 -30.228 1.00 27.82 93 PRO A N 1
ATOM 717 C CA . PRO A 1 93 ? -7.310 28.784 -31.135 1.00 31.79 93 PRO A CA 1
ATOM 718 C C . PRO A 1 93 ? -7.238 27.844 -32.379 1.00 33.94 93 PRO A C 1
ATOM 719 O O . PRO A 1 93 ? -8.245 27.544 -32.961 1.00 34.98 93 PRO A O 1
ATOM 723 N N . ASN A 1 94 ? -6.036 27.453 -32.773 1.00 27.66 94 ASN A N 1
ATOM 724 C CA . ASN A 1 94 ? -5.888 26.416 -33.817 1.00 28.98 94 ASN A CA 1
ATOM 725 C C . ASN A 1 94 ? -6.206 24.993 -33.364 1.00 31.08 94 ASN A C 1
ATOM 726 O O . ASN A 1 94 ? -6.426 24.101 -34.222 1.00 28.75 94 ASN A O 1
ATOM 731 N N . ARG A 1 95 ? -6.408 24.815 -32.038 1.00 30.12 95 ARG A N 1
ATOM 732 C CA . ARG A 1 95 ? -6.785 23.473 -31.448 1.00 35.25 95 ARG A CA 1
ATOM 733 C C . ARG A 1 95 ? -5.877 22.371 -32.023 1.00 33.46 95 ARG A C 1
ATOM 734 O O . ARG A 1 95 ? -6.325 21.312 -32.468 1.00 33.40 95 ARG A O 1
ATOM 742 N N . THR A 1 96 ? -4.590 22.606 -32.032 1.00 28.27 96 THR A N 1
ATOM 743 C CA . THR A 1 96 ? -3.688 21.698 -32.707 1.00 31.88 96 THR A CA 1
ATOM 744 C C . THR A 1 96 ? -3.463 20.457 -31.819 1.00 27.53 96 THR A C 1
ATOM 745 O O . THR A 1 96 ? -3.398 20.549 -30.596 1.00 31.21 96 THR A O 1
ATOM 749 N N . ARG A 1 97 ? -3.422 19.321 -32.455 1.00 28.68 97 ARG A N 1
ATOM 750 C CA . ARG A 1 97 ? -3.335 18.062 -31.656 1.00 27.51 97 ARG A CA 1
ATOM 751 C C . ARG A 1 97 ? -1.854 17.780 -31.419 1.00 26.60 97 ARG A C 1
ATOM 752 O O . ARG A 1 97 ? -1.013 17.956 -32.305 1.00 30.05 97 ARG A O 1
ATOM 760 N N . VAL A 1 98 ? -1.525 17.385 -30.192 1.00 24.10 98 VAL A N 1
ATOM 761 C CA . VAL A 1 98 ? -0.126 17.193 -29.851 1.00 21.79 98 VAL A CA 1
ATOM 762 C C . VAL A 1 98 ? -0.009 15.755 -29.400 1.00 26.53 98 VAL A C 1
ATOM 763 O O . VAL A 1 98 ? -1.001 15.241 -28.865 1.00 24.58 98 VAL A O 1
ATOM 767 N N . LYS A 1 99 ? 1.149 15.111 -29.654 1.00 23.27 99 LYS A N 1
ATOM 768 C CA . LYS A 1 99 ? 1.361 13.770 -29.084 1.00 21.68 99 LYS A CA 1
ATOM 769 C C . LYS A 1 99 ? 2.358 13.799 -27.972 1.00 23.49 99 LYS A C 1
ATOM 770 O O . LYS A 1 99 ? 3.406 14.454 -28.103 1.00 22.89 99 LYS A O 1
ATOM 776 N N . ILE A 1 100 ? 2.096 13.125 -26.844 1.00 17.14 100 ILE A N 1
ATOM 777 C CA . ILE A 1 100 ? 3.101 13.038 -25.826 1.00 17.56 100 ILE A CA 1
ATOM 778 C C . ILE A 1 100 ? 3.406 11.537 -25.580 1.00 19.30 100 ILE A C 1
ATOM 779 O O . ILE A 1 100 ? 2.488 10.731 -25.358 1.00 20.88 100 ILE A O 1
ATOM 784 N N . ASN A 1 101 ? 4.686 11.187 -25.681 1.00 17.43 101 ASN A N 1
ATOM 785 C CA . ASN A 1 101 ? 5.061 9.807 -25.373 1.00 18.70 101 ASN A CA 1
ATOM 786 C C . ASN A 1 101 ? 5.489 9.741 -23.929 1.00 22.31 101 ASN A C 1
ATOM 787 O O . ASN A 1 101 ? 6.559 10.218 -23.587 1.00 21.72 101 ASN A O 1
ATOM 792 N N . ALA A 1 102 ? 4.670 9.110 -23.069 1.00 18.36 102 ALA A N 1
ATOM 793 C CA . ALA A 1 102 ? 4.858 9.127 -21.633 1.00 18.71 102 ALA A CA 1
ATOM 794 C C . ALA A 1 102 ? 4.992 7.721 -21.065 1.00 19.76 102 ALA A C 1
ATOM 795 O O . ALA A 1 102 ? 4.739 6.703 -21.772 1.00 19.49 102 ALA A O 1
ATOM 797 N N . VAL A 1 103 ? 5.418 7.624 -19.784 1.00 18.92 103 VAL A N 1
ATOM 798 C CA . VAL A 1 103 ? 5.309 6.302 -19.083 1.00 18.86 103 VAL A CA 1
ATOM 799 C C . VAL A 1 103 ? 4.553 6.552 -17.793 1.00 19.57 103 VAL A C 1
ATOM 800 O O . VAL A 1 103 ? 4.865 7.537 -17.147 1.00 21.38 103 VAL A O 1
ATOM 804 N N . ASP A 1 104 ? 3.566 5.702 -17.487 1.00 20.89 104 ASP A N 1
ATOM 805 C CA . ASP A 1 104 ? 2.673 5.846 -16.260 1.00 19.54 104 ASP A CA 1
ATOM 806 C C . ASP A 1 104 ? 3.048 4.733 -15.360 1.00 21.14 104 ASP A C 1
ATOM 807 O O . ASP A 1 104 ? 3.234 3.561 -15.781 1.00 21.88 104 ASP A O 1
ATOM 812 N N . VAL A 1 105 ? 3.239 5.040 -14.077 1.00 23.36 105 VAL A N 1
ATOM 813 C CA . VAL A 1 105 ? 3.372 3.929 -13.148 1.00 26.65 105 VAL A CA 1
ATOM 814 C C . VAL A 1 105 ? 2.222 4.107 -12.116 1.00 25.37 105 VAL A C 1
ATOM 815 O O . VAL A 1 105 ? 2.108 5.183 -11.576 1.00 28.96 105 VAL A O 1
ATOM 819 N N . PHE A 1 106 ? 1.427 3.065 -11.916 1.00 25.05 106 PHE A N 1
ATOM 820 C CA . PHE A 1 106 ? 0.262 3.078 -10.983 1.00 28.27 106 PHE A CA 1
ATOM 821 C C . PHE A 1 106 ? 0.631 2.192 -9.820 1.00 30.10 106 PHE A C 1
ATOM 822 O O . PHE A 1 106 ? 1.315 1.195 -9.996 1.00 28.40 106 PHE A O 1
ATOM 830 N N . THR A 1 107 ? 0.127 2.495 -8.601 1.00 30.56 107 THR A N 1
ATOM 831 C CA . THR A 1 107 ? -0.010 1.387 -7.648 1.00 29.76 107 THR A CA 1
ATOM 832 C C . THR A 1 107 ? -1.497 1.249 -7.269 1.00 33.11 107 THR A C 1
ATOM 833 O O . THR A 1 107 ? -2.236 2.247 -7.298 1.00 33.23 107 THR A O 1
ATOM 837 N N . LEU A 1 108 ? -1.932 0.022 -6.930 1.00 31.60 108 LEU A N 1
ATOM 838 C CA . LEU A 1 108 ? -3.324 -0.308 -6.748 1.00 28.41 108 LEU A CA 1
ATOM 839 C C . LEU A 1 108 ? -3.509 -0.951 -5.335 1.00 33.88 108 LEU A C 1
ATOM 840 O O . LEU A 1 108 ? -2.514 -1.452 -4.760 1.00 30.54 108 LEU A O 1
ATOM 845 N N . THR A 1 109 ? -4.737 -0.849 -4.784 1.00 36.46 109 THR A N 1
ATOM 846 C CA . THR A 1 109 ? -5.013 -1.474 -3.466 1.00 35.03 109 THR A CA 1
ATOM 847 C C . THR A 1 109 ? -5.411 -2.920 -3.639 1.00 39.07 109 THR A C 1
ATOM 848 O O . THR A 1 109 ? -5.739 -3.353 -4.739 1.00 35.04 109 THR A O 1
ATOM 852 N N . PRO A 1 110 ? -5.468 -3.706 -2.519 1.00 39.68 110 PRO A N 1
ATOM 853 C CA . PRO A 1 110 ? -5.828 -5.084 -2.836 1.00 37.89 110 PRO A CA 1
ATOM 854 C C . PRO A 1 110 ? -7.290 -5.197 -3.281 1.00 41.80 110 PRO A C 1
ATOM 855 O O . PRO A 1 110 ? -7.678 -6.201 -3.834 1.00 43.52 110 PRO A O 1
ATOM 859 N N . GLU A 1 111 ? -8.085 -4.142 -3.097 1.00 36.35 111 GLU A N 1
ATOM 860 C CA . GLU A 1 111 ? -9.472 -4.128 -3.560 1.00 44.97 111 GLU A CA 1
ATOM 861 C C . GLU A 1 111 ? -9.562 -3.594 -4.994 1.00 43.56 111 GLU A C 1
ATOM 862 O O . GLU A 1 111 ? -10.650 -3.540 -5.598 1.00 50.39 111 GLU A O 1
ATOM 868 N N . GLY A 1 112 ? -8.416 -3.164 -5.512 1.00 46.94 112 GLY A N 1
ATOM 869 C CA . GLY A 1 112 ? -8.283 -2.814 -6.921 1.00 42.60 112 GLY A CA 1
ATOM 870 C C . GLY A 1 112 ? -8.480 -1.332 -7.223 1.00 42.56 112 GLY A C 1
ATOM 871 O O . GLY A 1 112 ? -8.704 -0.991 -8.377 1.00 40.28 112 GLY A O 1
ATOM 872 N N . LYS A 1 113 ? -8.425 -0.464 -6.216 1.00 38.16 113 LYS A N 1
ATOM 873 C CA . LYS A 1 113 ? -8.484 0.984 -6.438 1.00 38.51 113 LYS A CA 1
ATOM 874 C C . LYS A 1 113 ? -7.059 1.560 -6.653 1.00 32.25 113 LYS A C 1
ATOM 875 O O . LYS A 1 113 ? -6.057 1.162 -6.017 1.00 37.95 113 LYS A O 1
ATOM 881 N N . ILE A 1 114 ? -6.990 2.622 -7.450 1.00 34.93 114 ILE A N 1
ATOM 882 C CA . ILE A 1 114 ? -5.682 3.177 -7.723 1.00 28.86 114 ILE A CA 1
ATOM 883 C C . ILE A 1 114 ? -5.297 4.137 -6.625 1.00 31.15 114 ILE A C 1
ATOM 884 O O . ILE A 1 114 ? -6.046 5.095 -6.359 1.00 38.52 114 ILE A O 1
ATOM 889 N N . ASP A 1 115 ? -4.134 3.969 -6.034 1.00 28.65 115 ASP A N 1
ATOM 890 C CA . ASP A 1 115 ? -3.744 4.887 -4.993 1.00 34.94 115 ASP A CA 1
ATOM 891 C C . ASP A 1 115 ? -2.582 5.772 -5.284 1.00 35.63 115 ASP A C 1
ATOM 892 O O . ASP A 1 115 ? -2.363 6.740 -4.584 1.00 32.03 115 ASP A O 1
ATOM 897 N N . SER A 1 116 ? -1.859 5.557 -6.387 1.00 31.61 116 SER A N 1
ATOM 898 C CA . SER A 1 116 ? -0.903 6.586 -6.808 1.00 28.69 116 SER A CA 1
ATOM 899 C C . SER A 1 116 ? -0.750 6.415 -8.322 1.00 27.21 116 SER A C 1
ATOM 900 O O . SER A 1 116 ? -0.917 5.323 -8.820 1.00 26.22 116 SER A O 1
ATOM 903 N N . MET A 1 117 ? -0.553 7.533 -9.012 1.00 30.84 117 MET A N 1
ATOM 904 C CA . MET A 1 117 ? -0.153 7.475 -10.423 1.00 26.95 117 MET A CA 1
ATOM 905 C C . MET A 1 117 ? 0.962 8.438 -10.618 1.00 27.90 117 MET A C 1
ATOM 906 O O . MET A 1 117 ? 0.866 9.611 -10.174 1.00 29.88 117 MET A O 1
ATOM 911 N N . ARG A 1 118 ? 2.039 8.016 -11.324 1.00 23.89 118 ARG A N 1
ATOM 912 C CA . ARG A 1 118 ? 3.148 8.910 -11.563 1.00 24.00 118 ARG A CA 1
ATOM 913 C C . ARG A 1 118 ? 3.286 8.949 -13.100 1.00 23.28 118 ARG A C 1
ATOM 914 O O . ARG A 1 118 ? 3.168 7.900 -13.700 1.00 23.78 118 ARG A O 1
ATOM 922 N N . VAL A 1 119 ? 3.435 10.124 -13.672 1.00 21.38 119 VAL A N 1
ATOM 923 C CA . VAL A 1 119 ? 3.467 10.217 -15.143 1.00 22.59 119 VAL A CA 1
ATOM 924 C C . VAL A 1 119 ? 4.786 10.818 -15.585 1.00 20.68 119 VAL A C 1
ATOM 925 O O . VAL A 1 119 ? 5.129 12.003 -15.288 1.00 21.93 119 VAL A O 1
ATOM 929 N N . PHE A 1 120 ? 5.574 10.027 -16.313 1.00 20.33 120 PHE A N 1
ATOM 930 C CA . PHE A 1 120 ? 6.864 10.542 -16.776 1.00 19.92 120 PHE A CA 1
ATOM 931 C C . PHE A 1 120 ? 6.721 11.065 -18.174 1.00 21.51 120 PHE A C 1
ATOM 932 O O . PHE A 1 120 ? 6.522 10.280 -19.119 1.00 21.26 120 PHE A O 1
ATOM 940 N N . TRP A 1 121 ? 6.848 12.380 -18.358 1.00 19.80 121 TRP A N 1
ATOM 941 C CA . TRP A 1 121 ? 6.986 12.935 -19.685 1.00 19.51 121 TRP A CA 1
ATOM 942 C C . TRP A 1 121 ? 7.686 14.246 -19.531 1.00 24.66 121 TRP A C 1
ATOM 943 O O . TRP A 1 121 ? 7.520 14.905 -18.498 1.00 25.54 121 TRP A O 1
ATOM 954 N N . GLY A 1 122 ? 8.516 14.582 -20.524 1.00 21.03 122 GLY A N 1
ATOM 955 C CA . GLY A 1 122 ? 9.314 15.850 -20.436 1.00 22.54 122 GLY A CA 1
ATOM 956 C C . GLY A 1 122 ? 9.024 16.725 -21.595 1.00 23.09 122 GLY A C 1
ATOM 957 O O . GLY A 1 122 ? 8.295 16.373 -22.506 1.00 20.13 122 GLY A O 1
ATOM 958 N N . MET A 1 123 ? 9.612 17.933 -21.579 1.00 21.99 123 MET A N 1
ATOM 959 C CA . MET A 1 123 ? 9.505 18.746 -22.735 1.00 21.47 123 MET A CA 1
ATOM 960 C C . MET A 1 123 ? 9.899 18.093 -24.070 1.00 19.86 123 MET A C 1
ATOM 961 O O . MET A 1 123 ? 9.293 18.421 -25.159 1.00 24.78 123 MET A O 1
ATOM 966 N N . THR A 1 124 ? 10.836 17.156 -24.031 1.00 22.68 124 THR A N 1
ATOM 967 C CA . THR A 1 124 ? 11.326 16.530 -25.263 1.00 22.21 124 THR A CA 1
ATOM 968 C C . THR A 1 124 ? 10.529 15.251 -25.583 1.00 24.92 124 THR A C 1
ATOM 969 O O . THR A 1 124 ? 10.925 14.479 -26.427 1.00 23.70 124 THR A O 1
ATOM 973 N N . ASP A 1 125 ? 9.393 15.078 -24.878 1.00 21.68 125 ASP A N 1
ATOM 974 C CA . ASP A 1 125 ? 8.488 13.934 -25.277 1.00 18.04 125 ASP A CA 1
ATOM 975 C C . ASP A 1 125 ? 7.278 14.353 -26.031 1.00 21.41 125 ASP A C 1
ATOM 976 O O . ASP A 1 125 ? 6.288 13.626 -26.063 1.00 19.75 125 ASP A O 1
ATOM 981 N N . ILE A 1 126 ? 7.320 15.568 -26.568 1.00 18.90 126 ILE A N 1
ATOM 982 C CA . ILE A 1 126 ? 6.139 16.150 -27.258 1.00 22.87 126 ILE A CA 1
ATOM 983 C C . ILE A 1 126 ? 6.369 16.341 -28.699 1.00 23.58 126 ILE A C 1
ATOM 984 O O . ILE A 1 126 ? 7.364 16.956 -29.080 1.00 24.35 126 ILE A O 1
ATOM 989 N N . GLY A 1 127 ? 5.403 15.915 -29.488 1.00 21.84 127 GLY A N 1
ATOM 990 C CA . GLY A 1 127 ? 5.515 15.990 -30.920 1.00 23.74 127 GLY A CA 1
ATOM 991 C C . GLY A 1 127 ? 4.268 16.508 -31.600 1.00 21.83 127 GLY A C 1
ATOM 992 O O . GLY A 1 127 ? 3.173 16.431 -31.056 1.00 24.27 127 GLY A O 1
ATOM 993 N N . VAL A 1 128 ? 4.433 17.113 -32.766 1.00 22.22 128 VAL A N 1
ATOM 994 C CA . VAL A 1 128 ? 3.315 17.574 -33.560 1.00 28.44 128 VAL A CA 1
ATOM 995 C C . VAL A 1 128 ? 3.491 17.137 -35.017 1.00 37.85 128 VAL A C 1
ATOM 996 O O . VAL A 1 128 ? 4.626 17.124 -35.542 1.00 32.58 128 VAL A O 1
ATOM 1000 N N . TRP A 1 129 ? 2.357 16.739 -35.623 1.00 50.47 129 TRP A N 1
ATOM 1001 C CA . TRP A 1 129 ? 2.257 15.929 -36.877 1.00 56.84 129 TRP A CA 1
ATOM 1002 C C . TRP A 1 129 ? 3.029 14.554 -36.895 1.00 66.47 129 TRP A C 1
ATOM 1003 O O . TRP A 1 129 ? 2.938 13.680 -35.976 1.00 53.06 129 TRP A O 1
ATOM 1014 N N . MET B 1 1 ? 22.029 13.628 -15.818 1.00 53.12 1 MET B N 1
ATOM 1015 C CA . MET B 1 1 ? 22.030 15.031 -16.331 1.00 54.38 1 MET B CA 1
ATOM 1016 C C . MET B 1 1 ? 20.679 15.692 -16.142 1.00 58.42 1 MET B C 1
ATOM 1017 O O . MET B 1 1 ? 19.615 15.075 -16.270 1.00 48.84 1 MET B O 1
ATOM 1022 N N . GLN B 1 2 ? 20.743 16.984 -15.886 1.00 56.12 2 GLN B N 1
ATOM 1023 C CA . GLN B 1 2 ? 19.571 17.784 -15.730 1.00 49.39 2 GLN B CA 1
ATOM 1024 C C . GLN B 1 2 ? 18.931 18.107 -17.065 1.00 45.75 2 GLN B C 1
ATOM 1025 O O . GLN B 1 2 ? 17.741 18.351 -17.109 1.00 39.87 2 GLN B O 1
ATOM 1031 N N . ASP B 1 3 ? 19.694 18.114 -18.148 1.00 34.91 3 ASP B N 1
ATOM 1032 C CA . ASP B 1 3 ? 19.116 18.422 -19.432 1.00 36.81 3 ASP B CA 1
ATOM 1033 C C . ASP B 1 3 ? 18.448 17.086 -19.913 1.00 36.83 3 ASP B C 1
ATOM 1034 O O . ASP B 1 3 ? 19.089 16.014 -19.916 1.00 35.10 3 ASP B O 1
ATOM 1039 N N . GLU B 1 4 ? 17.185 17.140 -20.295 1.00 33.96 4 GLU B N 1
ATOM 1040 C CA . GLU B 1 4 ? 16.474 15.894 -20.715 1.00 31.78 4 GLU B CA 1
ATOM 1041 C C . GLU B 1 4 ? 17.206 15.159 -21.854 1.00 30.51 4 GLU B C 1
ATOM 1042 O O . GLU B 1 4 ? 17.299 13.946 -21.791 1.00 33.75 4 GLU B O 1
ATOM 1048 N N . GLN B 1 5 ? 17.572 15.853 -22.935 1.00 29.55 5 GLN B N 1
ATOM 1049 C CA . GLN B 1 5 ? 18.196 15.152 -24.077 1.00 33.30 5 GLN B CA 1
ATOM 1050 C C . GLN B 1 5 ? 19.475 14.439 -23.616 1.00 34.56 5 GLN B C 1
ATOM 1051 O O . GLN B 1 5 ? 19.678 13.255 -23.884 1.00 34.24 5 GLN B O 1
ATOM 1057 N N . LYS B 1 6 ? 20.341 15.158 -22.906 1.00 34.64 6 LYS B N 1
ATOM 1058 C CA . LYS B 1 6 ? 21.534 14.517 -22.330 1.00 36.83 6 LYS B CA 1
ATOM 1059 C C . LYS B 1 6 ? 21.294 13.319 -21.413 1.00 35.60 6 LYS B C 1
ATOM 1060 O O . LYS B 1 6 ? 21.952 12.277 -21.512 1.00 31.75 6 LYS B O 1
ATOM 1066 N N . ARG B 1 7 ? 20.304 13.431 -20.539 1.00 31.66 7 ARG B N 1
ATOM 1067 C CA . ARG B 1 7 ? 19.908 12.377 -19.667 1.00 30.24 7 ARG B CA 1
ATOM 1068 C C . ARG B 1 7 ? 19.466 11.129 -20.478 1.00 31.69 7 ARG B C 1
ATOM 1069 O O . ARG B 1 7 ? 19.791 9.976 -20.072 1.00 29.54 7 ARG B O 1
ATOM 1077 N N . LYS B 1 8 ? 18.694 11.385 -21.560 1.00 28.22 8 LYS B N 1
ATOM 1078 C CA . LYS B 1 8 ? 18.193 10.286 -22.400 1.00 27.50 8 LYS B CA 1
ATOM 1079 C C . LYS B 1 8 ? 19.368 9.628 -23.135 1.00 33.22 8 LYS B C 1
ATOM 1080 O O . LYS B 1 8 ? 19.452 8.389 -23.215 1.00 31.53 8 LYS B O 1
ATOM 1086 N N . GLU B 1 9 ? 20.238 10.467 -23.670 1.00 31.40 9 GLU B N 1
ATOM 1087 C CA . GLU B 1 9 ? 21.352 9.982 -24.464 1.00 32.76 9 GLU B CA 1
ATOM 1088 C C . GLU B 1 9 ? 22.209 9.029 -23.602 1.00 35.71 9 GLU B C 1
ATOM 1089 O O . GLU B 1 9 ? 22.669 8.010 -24.068 1.00 34.33 9 GLU B O 1
ATOM 1095 N N . ILE B 1 10 ? 22.340 9.323 -22.319 1.00 34.26 10 ILE B N 1
ATOM 1096 C CA . ILE B 1 10 ? 22.976 8.431 -21.415 1.00 32.62 10 ILE B CA 1
ATOM 1097 C C . ILE B 1 10 ? 22.316 7.053 -21.228 1.00 36.04 10 ILE B C 1
ATOM 1098 O O . ILE B 1 10 ? 22.976 6.003 -21.107 1.00 36.29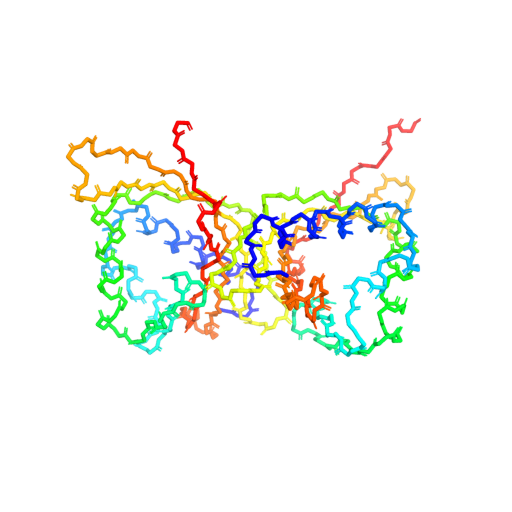 10 ILE B O 1
ATOM 1103 N N . VAL B 1 11 ? 20.994 7.027 -21.235 1.00 34.81 11 VAL B N 1
ATOM 1104 C CA . VAL B 1 11 ? 20.285 5.759 -20.980 1.00 28.62 11 VAL B CA 1
ATOM 1105 C C . VAL B 1 11 ? 20.396 4.958 -22.275 1.00 22.55 11 VAL B C 1
ATOM 1106 O O . VAL B 1 11 ? 20.517 3.732 -22.190 1.00 24.84 11 VAL B O 1
ATOM 1110 N N . ALA B 1 12 ? 20.350 5.684 -23.410 1.00 27.55 12 ALA B N 1
ATOM 1111 C CA . ALA B 1 12 ? 20.456 5.085 -24.806 1.00 27.79 12 ALA B CA 1
ATOM 1112 C C . ALA B 1 12 ? 21.826 4.314 -24.813 1.00 36.43 12 ALA B C 1
ATOM 1113 O O . ALA B 1 12 ? 21.907 3.133 -25.231 1.00 28.93 12 ALA B O 1
ATOM 1115 N N . GLU B 1 13 ? 22.850 4.969 -24.262 1.00 32.71 13 GLU B N 1
ATOM 1116 C CA . GLU B 1 13 ? 24.174 4.330 -24.124 1.00 31.49 13 GLU B CA 1
ATOM 1117 C C . GLU B 1 13 ? 24.178 3.146 -23.213 1.00 29.04 13 GLU B C 1
ATOM 1118 O O . GLU B 1 13 ? 24.780 2.114 -23.539 1.00 36.37 13 GLU B O 1
ATOM 1124 N N . TYR B 1 14 ? 23.536 3.235 -22.060 1.00 29.07 14 TYR B N 1
ATOM 1125 C CA . TYR B 1 14 ? 23.353 2.101 -21.191 1.00 30.17 14 TYR B CA 1
ATOM 1126 C C . TYR B 1 14 ? 22.827 0.854 -21.915 1.00 34.53 14 TYR B C 1
ATOM 1127 O O . TYR B 1 14 ? 23.357 -0.273 -21.779 1.00 27.27 14 TYR B O 1
ATOM 1136 N N . PHE B 1 15 ? 21.780 1.038 -22.723 1.00 30.57 15 PHE B N 1
ATOM 1137 C CA . PHE B 1 15 ? 21.234 -0.159 -23.401 1.00 27.20 15 PHE B CA 1
ATOM 1138 C C . PHE B 1 15 ? 22.252 -0.698 -24.480 1.00 27.33 15 PHE B C 1
ATOM 1139 O O . PHE B 1 15 ? 22.375 -1.883 -24.635 1.00 33.62 15 PHE B O 1
ATOM 1147 N N . ARG B 1 16 ? 22.960 0.190 -25.152 1.00 31.60 16 ARG B N 1
ATOM 1148 C CA . ARG B 1 16 ? 23.971 -0.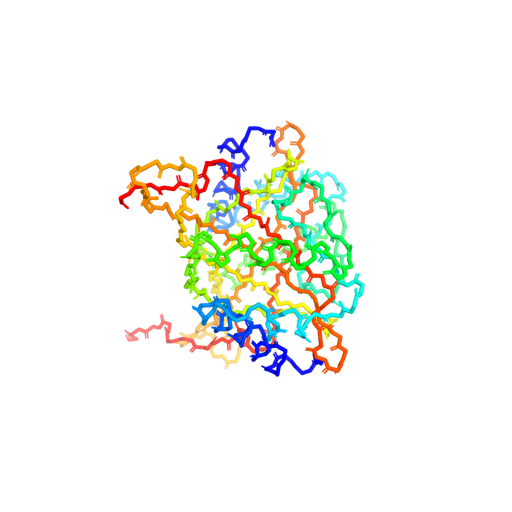200 -26.142 1.00 31.36 16 ARG B CA 1
ATOM 1149 C C . ARG B 1 16 ? 25.008 -1.053 -25.480 1.00 37.44 16 ARG B C 1
ATOM 1150 O O . ARG B 1 16 ? 25.263 -2.160 -25.918 1.00 41.80 16 ARG B O 1
ATOM 1158 N N . LYS B 1 17 ? 25.535 -0.583 -24.363 1.00 37.07 17 LYS B N 1
ATOM 1159 C CA . LYS B 1 17 ? 26.549 -1.314 -23.591 1.00 42.77 17 LYS B CA 1
ATOM 1160 C C . LYS B 1 17 ? 26.057 -2.589 -23.017 1.00 38.78 17 LYS B C 1
ATOM 1161 O O . LYS B 1 17 ? 26.796 -3.569 -22.987 1.00 41.96 17 LYS B O 1
ATOM 1167 N N . VAL B 1 18 ? 24.770 -2.661 -22.628 1.00 33.11 18 VAL B N 1
ATOM 1168 C CA . VAL B 1 18 ? 24.250 -3.918 -22.159 1.00 27.72 18 VAL B CA 1
ATOM 1169 C C . VAL B 1 18 ? 24.292 -4.953 -23.306 1.00 32.83 18 VAL B C 1
ATOM 1170 O O . VAL B 1 18 ? 24.632 -6.079 -23.080 1.00 30.71 18 VAL B O 1
ATOM 1174 N N . ASN B 1 19 ? 23.843 -4.548 -24.494 1.00 35.69 19 ASN B N 1
ATOM 1175 C CA . ASN B 1 19 ? 23.767 -5.404 -25.648 1.00 29.26 19 ASN B CA 1
ATOM 1176 C C . ASN B 1 19 ? 25.167 -5.822 -26.084 1.00 34.90 19 ASN B C 1
ATOM 1177 O O . ASN B 1 19 ? 25.328 -6.936 -26.550 1.00 36.81 19 ASN B O 1
ATOM 1182 N N . GLU B 1 20 ? 26.137 -4.923 -25.984 1.00 38.26 20 GLU B N 1
ATOM 1183 C CA . GLU B 1 20 ? 27.597 -5.290 -26.180 1.00 41.39 20 GLU B CA 1
ATOM 1184 C C . GLU B 1 20 ? 28.196 -6.281 -25.193 1.00 41.29 20 GLU B C 1
ATOM 1185 O O . GLU B 1 20 ? 29.190 -6.906 -25.509 1.00 44.96 20 GLU B O 1
ATOM 1191 N N . GLY B 1 21 ? 27.607 -6.450 -24.016 1.00 38.50 21 GLY B N 1
ATOM 1192 C CA . GLY B 1 21 ? 28.014 -7.470 -23.069 1.00 43.41 21 GLY B CA 1
ATOM 1193 C C . GLY B 1 21 ? 29.246 -7.073 -22.246 1.00 51.77 21 GLY B C 1
ATOM 1194 O O . GLY B 1 21 ? 29.852 -7.918 -21.616 1.00 55.65 21 GLY B O 1
ATOM 1195 N N . ASP B 1 22 ? 29.569 -5.780 -22.224 1.00 47.22 22 ASP B N 1
ATOM 1196 C CA . ASP B 1 22 ? 30.802 -5.230 -21.640 1.00 55.94 22 ASP B CA 1
ATOM 1197 C C . ASP B 1 22 ? 30.609 -4.904 -20.160 1.00 50.02 22 ASP B C 1
ATOM 1198 O O . ASP B 1 22 ? 30.299 -3.783 -19.833 1.00 48.50 22 ASP B O 1
ATOM 1203 N N . VAL B 1 23 ? 30.802 -5.861 -19.269 1.00 47.51 23 VAL B N 1
ATOM 1204 C CA . VAL B 1 23 ? 30.390 -5.643 -17.866 1.00 56.10 23 VAL B CA 1
ATOM 1205 C C . VAL B 1 23 ? 31.113 -4.446 -17.243 1.00 59.05 23 VAL B C 1
ATOM 1206 O O . VAL B 1 23 ? 30.476 -3.613 -16.574 1.00 58.20 23 VAL B O 1
ATOM 1210 N N . ASP B 1 24 ? 32.422 -4.351 -17.501 1.00 52.51 24 ASP B N 1
ATOM 1211 C CA . ASP B 1 24 ? 33.244 -3.241 -17.048 1.00 53.51 24 ASP B CA 1
ATOM 1212 C C . ASP B 1 24 ? 32.566 -1.938 -17.347 1.00 51.65 24 ASP B C 1
ATOM 1213 O O . ASP B 1 24 ? 32.259 -1.181 -16.419 1.00 58.37 24 ASP B O 1
ATOM 1218 N N . ALA B 1 25 ? 32.342 -1.684 -18.636 1.00 48.56 25 ALA B N 1
ATOM 1219 C CA . ALA B 1 25 ? 31.747 -0.447 -19.093 1.00 50.80 25 ALA B CA 1
ATOM 1220 C C . ALA B 1 25 ? 30.346 -0.119 -18.465 1.00 50.85 25 ALA B C 1
ATOM 1221 O O . ALA B 1 25 ? 30.075 1.038 -18.052 1.00 50.44 25 ALA B O 1
ATOM 1223 N N . ILE B 1 26 ? 29.515 -1.138 -18.313 1.00 47.48 26 ILE B N 1
ATOM 1224 C CA . ILE B 1 26 ? 28.148 -0.958 -17.793 1.00 46.60 26 ILE B CA 1
ATOM 1225 C C . ILE B 1 26 ? 28.200 -0.509 -16.332 1.00 51.02 26 ILE B C 1
ATOM 1226 O O . ILE B 1 26 ? 27.618 0.517 -15.977 1.00 41.30 26 ILE B O 1
ATOM 1231 N N . VAL B 1 27 ? 28.902 -1.304 -15.506 1.00 46.51 27 VAL B N 1
ATOM 1232 C CA . VAL B 1 27 ? 28.965 -1.147 -14.034 1.00 45.14 27 VAL B CA 1
ATOM 1233 C C . VAL B 1 27 ? 29.378 0.258 -13.643 1.00 49.70 27 VAL B C 1
ATOM 1234 O O . VAL B 1 27 ? 28.841 0.831 -12.648 1.00 46.56 27 VAL B O 1
ATOM 1238 N N . GLU B 1 28 ? 30.289 0.788 -14.461 1.00 39.01 28 GLU B N 1
ATOM 1239 C CA . GLU B 1 28 ? 30.869 2.127 -14.378 1.00 50.95 28 GLU B CA 1
ATOM 1240 C C . GLU B 1 28 ? 29.858 3.244 -14.517 1.00 54.39 28 GLU B C 1
ATOM 1241 O O . GLU B 1 28 ? 29.950 4.265 -13.854 1.00 45.71 28 GLU B O 1
ATOM 1247 N N . MET B 1 29 ? 28.867 3.045 -15.375 1.00 55.70 29 MET B N 1
ATOM 1248 C CA . MET B 1 29 ? 27.818 4.040 -15.565 1.00 45.52 29 MET B CA 1
ATOM 1249 C C . MET B 1 29 ? 26.983 4.247 -14.298 1.00 42.66 29 MET B C 1
ATOM 1250 O O . MET B 1 29 ? 26.128 5.159 -14.202 1.00 43.88 29 MET B O 1
ATOM 1255 N N . PHE B 1 30 ? 27.164 3.377 -13.336 1.00 39.30 30 PHE B N 1
ATOM 1256 C CA . PHE B 1 30 ? 26.480 3.523 -12.108 1.00 44.19 30 PHE B CA 1
ATOM 1257 C C . PHE B 1 30 ? 27.389 4.306 -11.137 1.00 49.63 30 PHE B C 1
ATOM 1258 O O . PHE B 1 30 ? 28.605 4.468 -11.389 1.00 44.44 30 PHE B O 1
ATOM 1266 N N . THR B 1 31 ? 26.747 4.861 -10.123 1.00 54.86 31 THR B N 1
ATOM 1267 C CA . THR B 1 31 ? 27.423 5.351 -8.938 1.00 56.97 31 THR B CA 1
ATOM 1268 C C . THR B 1 31 ? 27.646 4.192 -7.987 1.00 59.62 31 THR B C 1
ATOM 1269 O O . THR B 1 31 ? 26.920 3.190 -7.998 1.00 51.33 31 THR B O 1
ATOM 1273 N N . GLU B 1 32 ? 28.606 4.417 -7.087 1.00 65.27 32 GLU B N 1
ATOM 1274 C CA . GLU B 1 32 ? 29.021 3.488 -6.067 1.00 51.73 32 GLU B CA 1
ATOM 1275 C C . GLU B 1 32 ? 27.924 2.791 -5.354 1.00 44.49 32 GLU B C 1
ATOM 1276 O O . GLU B 1 32 ? 27.968 1.593 -5.184 1.00 45.55 32 GLU B O 1
ATOM 1282 N N . ASN B 1 33 ? 26.968 3.539 -4.835 1.00 44.58 33 ASN B N 1
ATOM 1283 C CA . ASN B 1 33 ? 25.882 2.861 -4.105 1.00 57.06 33 ASN B CA 1
ATOM 1284 C C . ASN B 1 33 ? 24.510 2.794 -4.762 1.00 50.61 33 ASN B C 1
ATOM 1285 O O . ASN B 1 33 ? 23.468 2.646 -4.055 1.00 53.23 33 ASN B O 1
ATOM 1290 N N . ALA B 1 34 ? 24.519 2.822 -6.090 1.00 54.40 34 ALA B N 1
ATOM 1291 C CA . ALA B 1 34 ? 23.278 2.596 -6.878 1.00 45.90 34 ALA B CA 1
ATOM 1292 C C . ALA B 1 34 ? 22.475 1.361 -6.472 1.00 42.51 34 ALA B C 1
ATOM 1293 O O . ALA B 1 34 ? 23.037 0.306 -6.124 1.00 47.06 34 ALA B O 1
ATOM 1295 N N . THR B 1 35 ? 21.149 1.511 -6.424 1.00 36.08 35 THR B N 1
ATOM 1296 C CA . THR B 1 35 ? 20.295 0.419 -6.134 1.00 37.63 35 THR B CA 1
ATOM 1297 C C . THR B 1 35 ? 19.756 -0.022 -7.523 1.00 39.40 35 THR B C 1
ATOM 1298 O O . THR B 1 35 ? 19.331 0.812 -8.355 1.00 38.17 35 THR B O 1
ATOM 1302 N N . ILE B 1 36 ? 19.824 -1.310 -7.745 1.00 46.13 36 ILE B N 1
ATOM 1303 C CA . ILE B 1 36 ? 19.145 -1.951 -8.891 1.00 40.65 36 ILE B CA 1
ATOM 1304 C C . ILE B 1 36 ? 18.115 -2.812 -8.256 1.00 39.30 36 ILE B C 1
ATOM 1305 O O . ILE B 1 36 ? 18.466 -3.738 -7.505 1.00 50.09 36 ILE B O 1
ATOM 1310 N N . GLU B 1 37 ? 16.829 -2.487 -8.471 1.00 35.49 37 GLU B N 1
ATOM 1311 C CA . GLU B 1 37 ? 15.690 -3.306 -8.058 1.00 35.07 37 GLU B CA 1
ATOM 1312 C C . GLU B 1 37 ? 14.990 -3.977 -9.281 1.00 40.39 37 GLU B C 1
ATOM 1313 O O . GLU B 1 37 ? 14.288 -3.315 -10.015 1.00 39.10 37 GLU B O 1
ATOM 1319 N N . ASP B 1 38 ? 15.191 -5.279 -9.458 1.00 35.50 38 ASP B N 1
ATOM 1320 C CA . ASP B 1 38 ? 14.713 -6.003 -10.634 1.00 33.04 38 ASP B CA 1
ATOM 1321 C C . ASP B 1 38 ? 14.467 -7.448 -10.224 1.00 32.21 38 ASP B C 1
ATOM 1322 O O . ASP B 1 38 ? 15.440 -8.190 -10.047 1.00 46.46 38 ASP B O 1
ATOM 1327 N N . PRO B 1 39 ? 13.210 -7.901 -10.154 1.00 39.45 39 PRO B N 1
ATOM 1328 C CA . PRO B 1 39 ? 12.047 -7.102 -10.485 1.00 34.59 39 PRO B CA 1
ATOM 1329 C C . PRO B 1 39 ? 11.625 -6.247 -9.310 1.00 46.53 39 PRO B C 1
ATOM 1330 O O . PRO B 1 39 ? 11.822 -6.647 -8.163 1.00 38.19 39 PRO B O 1
ATOM 1334 N N . VAL B 1 40 ? 11.009 -5.108 -9.609 1.00 37.76 40 VAL B N 1
ATOM 1335 C CA . VAL B 1 40 ? 10.387 -4.304 -8.606 1.00 35.64 40 VAL B CA 1
ATOM 1336 C C . VAL B 1 40 ? 9.612 -5.228 -7.657 1.00 39.49 40 VAL B C 1
ATOM 1337 O O . VAL B 1 40 ? 8.759 -6.026 -8.080 1.00 31.79 40 VAL B O 1
ATOM 1341 N N . GLY B 1 41 ? 9.900 -5.111 -6.349 1.00 45.14 41 GLY B N 1
ATOM 1342 C CA . GLY B 1 41 ? 9.105 -5.836 -5.361 1.00 44.70 41 GLY B CA 1
ATOM 1343 C C . GLY B 1 41 ? 9.806 -7.050 -4.754 1.00 54.32 41 GLY B C 1
ATOM 1344 O O . GLY B 1 41 ? 9.395 -7.583 -3.725 1.00 51.88 41 GLY B O 1
ATOM 1345 N N . LYS B 1 42 ? 10.854 -7.519 -5.397 1.00 48.49 42 LYS B N 1
ATOM 1346 C CA . LYS B 1 42 ? 11.621 -8.612 -4.840 1.00 47.10 42 LYS B CA 1
ATOM 1347 C C . LYS B 1 42 ? 12.965 -7.953 -4.588 1.00 47.99 42 LYS B C 1
ATOM 1348 O O . LYS B 1 42 ? 14.007 -8.591 -4.687 1.00 61.32 42 LYS B O 1
ATOM 1354 N N . ASP B 1 43 ? 12.926 -6.679 -4.233 1.00 43.60 43 ASP B N 1
ATOM 1355 C CA . ASP B 1 43 ? 14.148 -5.839 -4.159 1.00 50.74 43 ASP B CA 1
ATOM 1356 C C . ASP B 1 43 ? 15.327 -6.522 -3.467 1.00 50.98 43 ASP B C 1
ATOM 1357 O O . ASP B 1 43 ? 15.249 -7.704 -3.172 1.00 52.32 43 ASP B O 1
ATOM 1358 N N . VAL B 1 44 ? 16.437 -5.824 -3.225 1.00 52.75 44 VAL B N 1
ATOM 1359 C CA . VAL B 1 44 ? 16.793 -4.551 -3.815 1.00 48.56 44 VAL B CA 1
ATOM 1360 C C . VAL B 1 44 ? 18.319 -4.617 -3.776 1.00 54.28 44 VAL B C 1
ATOM 1361 O O . VAL B 1 44 ? 18.888 -4.481 -2.702 1.00 79.65 44 VAL B O 1
ATOM 1365 N N . ARG B 1 45 ? 19.004 -4.901 -4.889 1.00 51.34 45 ARG B N 1
ATOM 1366 C CA . ARG B 1 45 ? 20.486 -4.861 -4.913 1.00 51.63 45 ARG B CA 1
ATOM 1367 C C . ARG B 1 45 ? 20.996 -3.493 -4.638 1.00 60.93 45 ARG B C 1
ATOM 1368 O O . ARG B 1 45 ? 20.391 -2.502 -5.046 1.00 50.87 45 ARG B O 1
ATOM 1376 N N . GLU B 1 46 ? 22.142 -3.431 -3.957 1.00 65.87 46 GLU B N 1
ATOM 1377 C CA . GLU B 1 46 ? 22.806 -2.164 -3.738 1.00 64.99 46 GLU B CA 1
ATOM 1378 C C . GLU B 1 46 ? 24.282 -2.414 -3.795 1.00 69.54 46 GLU B C 1
ATOM 1379 O O . GLU B 1 46 ? 24.759 -3.473 -3.350 1.00 70.75 46 GLU B O 1
ATOM 1385 N N . GLY B 1 47 ? 25.024 -1.454 -4.325 1.00 61.32 47 GLY B N 1
ATOM 1386 C CA . GLY B 1 47 ? 26.456 -1.563 -4.212 1.00 58.79 47 GLY B CA 1
ATOM 1387 C C . GLY B 1 47 ? 27.142 -2.072 -5.439 1.00 62.80 47 GLY B C 1
ATOM 1388 O O . GLY B 1 47 ? 26.632 -2.984 -6.121 1.00 67.68 47 GLY B O 1
ATOM 1389 N N . ARG B 1 48 ? 28.303 -1.465 -5.699 1.00 48.05 48 ARG B N 1
ATOM 1390 C CA . ARG B 1 48 ? 29.267 -1.828 -6.750 1.00 51.56 48 ARG B CA 1
ATOM 1391 C C . ARG B 1 48 ? 29.541 -3.316 -7.007 1.00 66.76 48 ARG B C 1
ATOM 1392 O O . ARG B 1 48 ? 30.135 -3.703 -8.081 1.00 60.85 48 ARG B O 1
ATOM 1400 N N . ALA B 1 49 ? 29.136 -4.127 -6.026 1.00 59.35 49 ALA B N 1
ATOM 1401 C CA . ALA B 1 49 ? 29.439 -5.541 -6.011 1.00 61.05 49 ALA B CA 1
ATOM 1402 C C . ALA B 1 49 ? 28.381 -6.224 -6.785 1.00 62.23 49 ALA B C 1
ATOM 1403 O O . ALA B 1 49 ? 28.658 -6.737 -7.869 1.00 64.93 49 ALA B O 1
ATOM 1405 N N . ALA B 1 50 ? 27.184 -6.225 -6.173 1.00 54.60 50 ALA B N 1
ATOM 1406 C CA . ALA B 1 50 ? 25.931 -6.854 -6.629 1.00 61.85 50 ALA B CA 1
ATOM 1407 C C . ALA B 1 50 ? 25.436 -6.427 -8.021 1.00 55.71 50 ALA B C 1
ATOM 1408 O O . ALA B 1 50 ? 24.523 -7.078 -8.568 1.00 55.89 50 ALA B O 1
ATOM 1410 N N . GLN B 1 51 ? 26.049 -5.351 -8.518 1.00 49.28 51 GLN B N 1
ATOM 1411 C CA . GLN B 1 51 ? 25.900 -4.750 -9.829 1.00 53.89 51 GLN B CA 1
ATOM 1412 C C . GLN B 1 51 ? 26.730 -5.547 -10.810 1.00 63.30 51 GLN B C 1
ATOM 1413 O O . GLN B 1 51 ? 26.441 -5.589 -12.022 1.00 51.22 51 GLN B O 1
ATOM 1419 N N . ARG B 1 52 ? 27.805 -6.145 -10.289 1.00 55.09 52 ARG B N 1
ATOM 1420 C CA . ARG B 1 52 ? 28.546 -7.147 -11.050 1.00 51.07 52 ARG B CA 1
ATOM 1421 C C . ARG B 1 52 ? 27.865 -8.530 -10.944 1.00 50.80 52 ARG B C 1
ATOM 1422 O O . ARG B 1 52 ? 27.816 -9.230 -11.924 1.00 57.51 52 ARG B O 1
ATOM 1430 N N . GLU B 1 53 ? 27.330 -8.935 -9.794 1.00 45.16 53 GLU B N 1
ATOM 1431 C CA . GLU B 1 53 ? 26.536 -10.156 -9.797 1.00 56.44 53 GLU B CA 1
ATOM 1432 C C . GLU B 1 53 ? 25.515 -9.887 -10.956 1.00 59.26 53 GLU B C 1
ATOM 1433 O O . GLU B 1 53 ? 25.443 -10.661 -11.924 1.00 54.73 53 GLU B O 1
ATOM 1439 N N . TYR B 1 54 ? 24.818 -8.742 -10.887 1.00 51.74 54 TYR B N 1
ATOM 1440 C CA . TYR B 1 54 ? 23.754 -8.405 -11.856 1.00 46.33 54 TYR B CA 1
ATOM 1441 C C . TYR B 1 54 ? 24.167 -8.458 -13.329 1.00 40.71 54 TYR B C 1
ATOM 1442 O O . TYR B 1 54 ? 23.542 -9.183 -14.136 1.00 43.06 54 TYR B O 1
ATOM 1451 N N . PHE B 1 55 ? 25.157 -7.658 -13.695 1.00 37.79 55 PHE B N 1
ATOM 1452 C CA . PHE B 1 55 ? 25.531 -7.542 -15.079 1.00 43.40 55 PHE B CA 1
ATOM 1453 C C . PHE B 1 55 ? 26.189 -8.786 -15.679 1.00 51.71 55 PHE B C 1
ATOM 1454 O O . PHE B 1 55 ? 25.960 -9.131 -16.870 1.00 42.45 55 PHE B O 1
ATOM 1462 N N . ASN B 1 56 ? 26.952 -9.491 -14.846 1.00 52.17 56 ASN B N 1
ATOM 1463 C CA . ASN B 1 56 ? 27.442 -10.811 -15.205 1.00 43.95 56 ASN B CA 1
ATOM 1464 C C . ASN B 1 56 ? 26.398 -11.869 -15.460 1.00 43.11 56 ASN B C 1
ATOM 1465 O O . ASN B 1 56 ? 26.548 -12.645 -16.378 1.00 42.09 56 ASN B O 1
ATOM 1470 N N . SER B 1 57 ? 25.333 -11.927 -14.681 1.00 45.62 57 SER B N 1
ATOM 1471 C CA . SER B 1 57 ? 24.300 -12.910 -14.994 1.00 49.68 57 SER B CA 1
ATOM 1472 C C . SER B 1 57 ? 23.486 -12.525 -16.210 1.00 45.20 57 SER B C 1
ATOM 1473 O O . SER B 1 57 ? 22.997 -13.401 -16.861 1.00 46.05 57 SER B O 1
ATOM 1476 N N . ASN B 1 58 ? 23.306 -11.225 -16.470 1.00 48.08 58 ASN B N 1
ATOM 1477 C CA . ASN B 1 58 ? 22.684 -10.793 -17.750 1.00 47.46 58 ASN B CA 1
ATOM 1478 C C . ASN B 1 58 ? 23.507 -11.282 -18.924 1.00 45.74 58 ASN B C 1
ATOM 1479 O O . ASN B 1 58 ? 22.971 -11.889 -19.836 1.00 37.85 58 ASN B O 1
ATOM 1484 N N . VAL B 1 59 ? 24.825 -11.038 -18.908 1.00 42.51 59 VAL B N 1
ATOM 1485 C CA . VAL B 1 59 ? 25.674 -11.578 -19.995 1.00 46.87 59 VAL B CA 1
ATOM 1486 C C . VAL B 1 59 ? 25.558 -13.114 -20.063 1.00 48.17 59 VAL B C 1
ATOM 1487 O O . VAL B 1 59 ? 25.351 -13.702 -21.140 1.00 41.16 59 VAL B O 1
ATOM 1491 N N . THR B 1 60 ? 25.595 -13.770 -18.910 1.00 47.58 60 THR B N 1
ATOM 1492 C CA . THR B 1 60 ? 25.496 -15.246 -18.877 1.00 51.27 60 THR B CA 1
ATOM 1493 C C . THR B 1 60 ? 24.169 -15.722 -19.507 1.00 57.51 60 THR B C 1
ATOM 1494 O O . THR B 1 60 ? 24.138 -16.762 -20.220 1.00 41.71 60 THR B O 1
ATOM 1498 N N . ALA B 1 61 ? 23.091 -14.950 -19.233 1.00 44.04 61 ALA B N 1
ATOM 1499 C CA . ALA B 1 61 ? 21.735 -15.191 -19.772 1.00 40.84 61 ALA B CA 1
ATOM 1500 C C . ALA B 1 61 ? 21.538 -14.824 -21.234 1.00 37.40 61 ALA B C 1
ATOM 1501 O O . ALA B 1 61 ? 20.440 -14.991 -21.780 1.00 39.98 61 ALA B O 1
ATOM 1503 N N . GLU B 1 62 ? 22.604 -14.351 -21.853 1.00 31.83 62 GLU B N 1
ATOM 1504 C CA . GLU B 1 62 ? 22.659 -13.844 -23.197 1.00 33.86 62 GLU B CA 1
ATOM 1505 C C . GLU B 1 62 ? 21.577 -12.741 -23.500 1.00 34.60 62 GLU B C 1
ATOM 1506 O O . GLU B 1 62 ? 20.961 -12.745 -24.568 1.00 35.09 62 GLU B O 1
ATOM 1512 N N . VAL B 1 63 ? 21.418 -11.826 -22.553 1.00 38.22 63 VAL B N 1
ATOM 1513 C CA . VAL B 1 63 ? 20.314 -10.803 -22.605 1.00 29.99 63 VAL B CA 1
ATOM 1514 C C . VAL B 1 63 ? 20.531 -9.856 -23.763 1.00 35.53 63 VAL B C 1
ATOM 1515 O O . VAL B 1 63 ? 21.665 -9.447 -24.051 1.00 33.46 63 VAL B O 1
ATOM 1519 N N . THR B 1 64 ? 19.435 -9.505 -24.472 1.00 33.80 64 THR B N 1
ATOM 1520 C CA . THR B 1 64 ? 19.516 -8.451 -25.445 1.00 28.27 64 THR B CA 1
ATOM 1521 C C . THR B 1 64 ? 18.320 -7.550 -25.076 1.00 25.14 64 THR B C 1
ATOM 1522 O O . THR B 1 64 ? 17.316 -8.049 -24.658 1.00 25.69 64 THR B O 1
ATOM 1526 N N . ILE B 1 65 ? 18.440 -6.288 -25.303 1.00 27.30 65 ILE B N 1
ATOM 1527 C CA . ILE B 1 65 ? 17.359 -5.385 -24.909 1.00 26.19 65 ILE B CA 1
ATOM 1528 C C . ILE B 1 65 ? 16.973 -4.608 -26.126 1.00 22.30 65 ILE B C 1
ATOM 1529 O O . ILE B 1 65 ? 17.816 -4.087 -26.866 1.00 24.52 65 ILE B O 1
ATOM 1534 N N . GLU B 1 66 ? 15.643 -4.520 -26.396 1.00 22.10 66 GLU B N 1
ATOM 1535 C CA . GLU B 1 66 ? 15.184 -3.600 -27.418 1.00 24.18 66 GLU B CA 1
ATOM 1536 C C . GLU B 1 66 ? 14.359 -2.545 -26.734 1.00 21.29 66 GLU B C 1
ATOM 1537 O O . GLU B 1 66 ? 13.236 -2.848 -26.357 1.00 21.63 66 GLU B O 1
ATOM 1543 N N . PRO B 1 67 ? 14.927 -1.384 -26.547 1.00 22.13 67 PRO B N 1
ATOM 1544 C CA . PRO B 1 67 ? 14.165 -0.283 -25.835 1.00 21.69 67 PRO B CA 1
ATOM 1545 C C . PRO B 1 67 ? 13.182 0.375 -26.740 1.00 20.44 67 PRO B C 1
ATOM 1546 O O . PRO B 1 67 ? 13.417 0.502 -27.988 1.00 21.04 67 PRO B O 1
ATOM 1550 N N . GLY B 1 68 ? 12.090 0.839 -26.173 1.00 19.00 68 GLY B N 1
ATOM 1551 C CA . GLY B 1 68 ? 11.203 1.785 -26.865 1.00 18.20 68 GLY B CA 1
ATOM 1552 C C . GLY B 1 68 ? 11.593 3.231 -26.635 1.00 21.33 68 GLY B C 1
ATOM 1553 O O . GLY B 1 68 ? 12.766 3.597 -26.488 1.00 19.95 68 GLY B O 1
ATOM 1554 N N . HIS B 1 69 ? 10.579 4.068 -26.613 1.00 19.44 69 HIS B N 1
ATOM 1555 C CA . HIS B 1 69 ? 10.823 5.494 -26.547 1.00 20.52 69 HIS B CA 1
ATOM 1556 C C . HIS B 1 69 ? 11.343 5.813 -25.143 1.00 19.69 69 HIS B C 1
ATOM 1557 O O . HIS B 1 69 ? 10.788 5.295 -24.128 1.00 22.11 69 HIS B O 1
ATOM 1564 N N . LEU B 1 70 ? 12.360 6.698 -25.066 1.00 20.98 70 LEU B N 1
ATOM 1565 C CA . LEU B 1 70 ? 12.846 7.073 -23.760 1.00 21.37 70 LEU B CA 1
ATOM 1566 C C . LEU B 1 70 ? 12.059 8.329 -23.298 1.00 18.50 70 LEU B C 1
ATOM 1567 O O . LEU B 1 70 ? 12.182 9.365 -23.923 1.00 18.37 70 LEU B O 1
ATOM 1572 N N . SER B 1 71 ? 11.243 8.186 -22.248 1.00 18.22 71 SER B N 1
ATOM 1573 C CA . SER B 1 71 ? 10.552 9.386 -21.682 1.00 20.98 71 SER B CA 1
ATOM 1574 C C . SER B 1 71 ? 11.373 9.955 -20.532 1.00 20.56 71 SER B C 1
ATOM 1575 O O . SER B 1 71 ? 11.976 9.202 -19.796 1.00 23.07 71 SER B O 1
ATOM 1578 N N . ALA B 1 72 ? 11.340 11.267 -20.388 1.00 21.79 72 ALA B N 1
ATOM 1579 C CA . ALA B 1 72 ? 12.042 11.943 -19.255 1.00 23.33 72 ALA B CA 1
ATOM 1580 C C . ALA B 1 72 ? 11.003 12.331 -18.188 1.00 24.54 72 ALA B C 1
ATOM 1581 O O . ALA B 1 72 ? 9.862 12.583 -18.488 1.00 25.96 72 ALA B O 1
ATOM 1583 N N . GLY B 1 73 ? 11.412 12.239 -16.956 1.00 25.39 73 GLY B N 1
ATOM 1584 C CA . GLY B 1 73 ? 10.757 12.932 -15.816 1.00 29.31 73 GLY B CA 1
ATOM 1585 C C . GLY B 1 73 ? 11.144 14.412 -15.857 1.00 27.38 73 GLY B C 1
ATOM 1586 O O . GLY B 1 73 ? 12.121 14.841 -16.536 1.00 28.87 73 GLY B O 1
ATOM 1587 N N . GLN B 1 74 ? 10.367 15.249 -15.164 1.00 25.10 74 GLN B N 1
ATOM 1588 C CA . GLN B 1 74 ? 10.698 16.738 -15.135 1.00 27.09 74 GLN B CA 1
ATOM 1589 C C . GLN B 1 74 ? 11.214 17.024 -13.724 1.00 31.58 74 GLN B C 1
ATOM 1590 O O . GLN B 1 74 ? 10.997 18.099 -13.121 1.00 32.89 74 GLN B O 1
ATOM 1596 N N . ASP B 1 75 ? 11.961 16.068 -13.236 1.00 29.92 75 ASP B N 1
ATOM 1597 C CA . ASP B 1 75 ? 12.518 16.124 -11.906 1.00 30.77 75 ASP B CA 1
ATOM 1598 C C . ASP B 1 75 ? 14.029 16.287 -11.895 1.00 35.37 75 ASP B C 1
ATOM 1599 O O . ASP B 1 75 ? 14.662 16.021 -10.868 1.00 36.37 75 ASP B O 1
ATOM 1604 N N . GLY B 1 76 ? 14.606 16.624 -13.067 1.00 31.23 76 GLY B N 1
ATOM 1605 C CA . GLY B 1 76 ? 15.989 16.775 -13.255 1.00 31.78 76 GLY B CA 1
ATOM 1606 C C . GLY B 1 76 ? 16.807 15.525 -13.194 1.00 35.29 76 GLY B C 1
ATOM 1607 O O . GLY B 1 76 ? 18.054 15.618 -13.252 1.00 37.59 76 GLY B O 1
ATOM 1608 N N . LYS B 1 77 ? 16.156 14.358 -13.160 1.00 32.25 77 LYS B N 1
ATOM 1609 C CA . LYS B 1 77 ? 16.948 13.145 -13.149 1.00 36.33 77 LYS B CA 1
ATOM 1610 C C . LYS B 1 77 ? 16.354 11.798 -13.662 1.00 33.06 77 LYS B C 1
ATOM 1611 O O . LYS B 1 77 ? 17.060 10.796 -13.695 1.00 31.07 77 LYS B O 1
ATOM 1617 N N . SER B 1 78 ? 15.062 11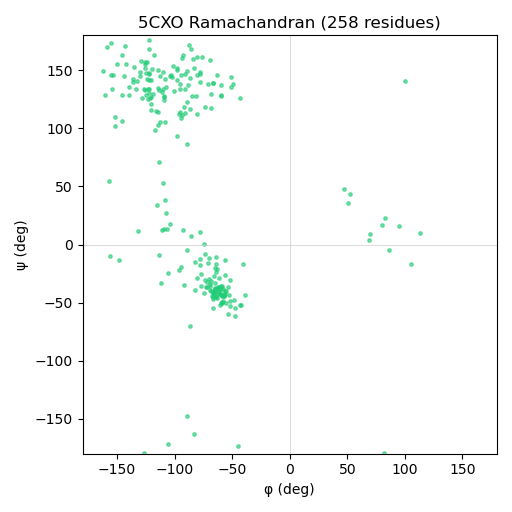.721 -13.917 1.00 30.46 78 SER B N 1
ATOM 1618 C CA . SER B 1 78 ? 14.481 10.381 -14.260 1.00 25.42 78 SER B CA 1
ATOM 1619 C C . SER B 1 78 ? 14.331 10.160 -15.765 1.00 26.65 78 SER B C 1
ATOM 1620 O O . SER B 1 78 ? 14.076 11.105 -16.507 1.00 23.09 78 SER B O 1
ATOM 1623 N N . VAL B 1 79 ? 14.425 8.880 -16.165 1.00 23.55 79 VAL B N 1
ATOM 1624 C CA . VAL B 1 79 ? 14.151 8.487 -17.562 1.00 23.93 79 VAL B CA 1
ATOM 1625 C C . VAL B 1 79 ? 13.304 7.236 -17.389 1.00 20.49 79 VAL B C 1
ATOM 1626 O O . VAL B 1 79 ? 13.568 6.342 -16.515 1.00 23.99 79 VAL B O 1
ATOM 1630 N N . ALA B 1 80 ? 12.245 7.049 -18.213 1.00 21.37 80 ALA B N 1
ATOM 1631 C CA . ALA B 1 80 ? 11.486 5.834 -18.006 1.00 17.61 80 ALA B CA 1
ATOM 1632 C C . ALA B 1 80 ? 11.228 5.277 -19.425 1.00 16.75 80 ALA B C 1
ATOM 1633 O O . ALA B 1 80 ? 11.020 6.066 -20.298 1.00 19.16 80 ALA B O 1
ATOM 1635 N N . VAL B 1 81 ? 11.268 3.953 -19.568 1.00 20.15 81 VAL B N 1
ATOM 1636 C CA . VAL B 1 81 ? 11.224 3.353 -20.937 1.00 19.03 81 VAL B CA 1
ATOM 1637 C C . VAL B 1 81 ? 10.689 1.978 -20.909 1.00 18.34 81 VAL B C 1
ATOM 1638 O O . VAL B 1 81 ? 11.027 1.180 -20.094 1.00 19.74 81 VAL B O 1
ATOM 1642 N N . ALA B 1 82 ? 9.769 1.645 -21.804 1.00 17.42 82 ALA B N 1
ATOM 1643 C CA . ALA B 1 82 ? 9.334 0.241 -21.931 1.00 17.72 82 ALA B CA 1
ATOM 1644 C C . ALA B 1 82 ? 10.270 -0.463 -22.888 1.00 20.27 82 ALA B C 1
ATOM 1645 O O . ALA B 1 82 ? 10.703 0.135 -23.912 1.00 20.68 82 ALA B O 1
ATOM 1647 N N . LEU B 1 83 ? 10.527 -1.705 -22.557 1.00 19.67 83 LEU B N 1
ATOM 1648 C CA . LEU B 1 83 ? 11.494 -2.437 -23.409 1.00 19.86 83 LEU B CA 1
ATOM 1649 C C . LEU B 1 83 ? 11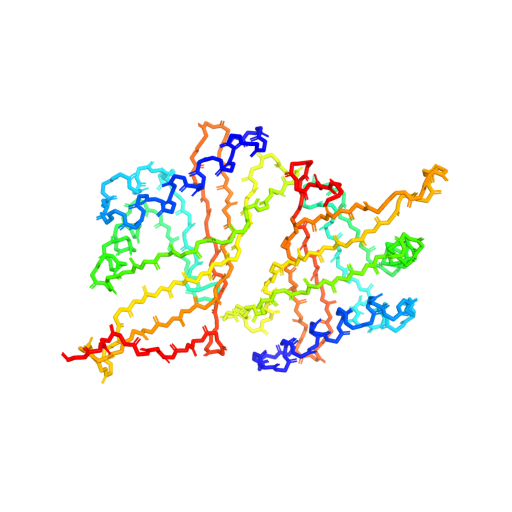.109 -3.864 -23.571 1.00 17.64 83 LEU B C 1
ATOM 1650 O O . LEU B 1 83 ? 10.345 -4.413 -22.798 1.00 20.01 83 LEU B O 1
ATOM 1655 N N . ALA B 1 84 ? 11.814 -4.603 -24.49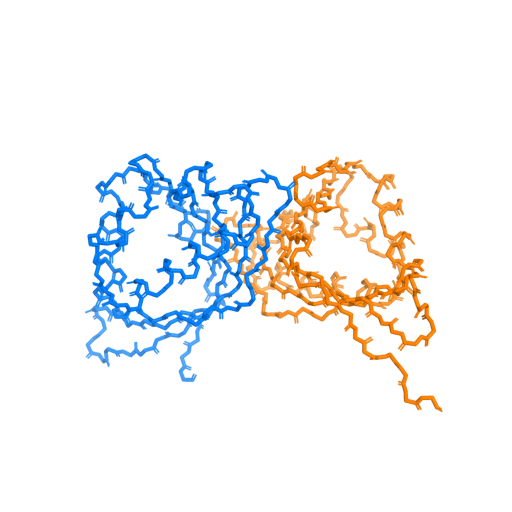4 1.00 19.33 84 ALA B N 1
ATOM 1656 C CA . ALA B 1 84 ? 11.625 -6.052 -24.564 1.00 18.85 84 ALA B CA 1
ATOM 1657 C C . ALA B 1 84 ? 13.023 -6.605 -24.354 1.00 20.33 84 ALA B C 1
ATOM 1658 O O . ALA B 1 84 ? 13.953 -6.194 -25.107 1.00 25.08 84 ALA B O 1
ATOM 1660 N N . ALA B 1 85 ? 13.110 -7.475 -23.365 1.00 22.24 85 ALA B N 1
ATOM 1661 C CA . ALA B 1 85 ? 14.394 -8.133 -23.014 1.00 23.16 85 ALA B CA 1
ATOM 1662 C C . ALA B 1 85 ? 14.264 -9.540 -23.414 1.00 24.15 85 ALA B C 1
ATOM 1663 O O . ALA B 1 85 ? 13.269 -10.194 -23.085 1.00 25.48 85 ALA B O 1
ATOM 1665 N N . GLU B 1 86 ? 15.241 -9.999 -24.190 1.00 25.67 86 GLU B N 1
ATOM 1666 C CA . GLU B 1 86 ? 15.186 -11.459 -24.551 1.00 26.07 86 GLU B CA 1
ATOM 1667 C C . GLU B 1 86 ? 16.437 -12.117 -23.875 1.00 26.54 86 GLU B C 1
ATOM 1668 O O . GLU B 1 86 ? 17.494 -11.475 -23.798 1.00 26.27 86 GLU B O 1
ATOM 1674 N N . MET B 1 87 ? 16.255 -13.386 -23.551 1.00 27.98 87 MET B N 1
ATOM 1675 C CA . MET B 1 87 ? 17.349 -14.174 -22.912 1.00 30.11 87 MET B CA 1
ATOM 1676 C C . MET B 1 87 ? 17.180 -15.626 -23.177 1.00 31.24 87 MET B C 1
ATOM 1677 O O . MET B 1 87 ? 16.142 -16.113 -23.668 1.00 25.77 87 MET B O 1
ATOM 1682 N N . THR B 1 88 ? 18.211 -16.373 -22.756 1.00 32.66 88 THR B N 1
ATOM 1683 C CA . THR B 1 88 ? 18.137 -17.811 -22.888 1.00 32.77 88 THR B CA 1
ATOM 1684 C C . THR B 1 88 ? 16.993 -18.440 -22.167 1.00 33.67 88 THR B C 1
ATOM 1685 O O . THR B 1 88 ? 16.684 -18.102 -21.013 1.00 37.04 88 THR B O 1
ATOM 1689 N N . ASN B 1 89 ? 16.351 -19.393 -22.849 1.00 34.55 89 ASN B N 1
ATOM 1690 C CA . ASN B 1 89 ? 15.313 -20.207 -22.232 1.00 35.94 89 ASN B CA 1
ATOM 1691 C C . ASN B 1 89 ? 15.993 -21.458 -21.715 1.00 44.84 89 ASN B C 1
ATOM 1692 O O . ASN B 1 89 ? 16.423 -22.269 -22.529 1.00 42.91 89 ASN B O 1
ATOM 1697 N N . ILE B 1 90 ? 16.067 -21.617 -20.395 1.00 57.16 90 ILE B N 1
ATOM 1698 C CA . ILE B 1 90 ? 16.735 -22.787 -19.774 1.00 58.54 90 ILE B CA 1
ATOM 1699 C C . ILE B 1 90 ? 15.909 -24.065 -19.956 1.00 57.96 90 ILE B C 1
ATOM 1700 O O . ILE B 1 90 ? 16.461 -25.141 -20.185 1.00 61.02 90 ILE B O 1
ATOM 1705 N N . LEU B 1 91 ? 14.582 -23.931 -19.889 1.00 61.55 91 LEU B N 1
ATOM 1706 C CA . LEU B 1 91 ? 13.664 -25.008 -20.256 1.00 57.70 91 LEU B CA 1
ATOM 1707 C C . LEU B 1 91 ? 13.871 -25.550 -21.699 1.00 61.18 91 LEU B C 1
ATOM 1708 O O . LEU B 1 91 ? 13.570 -26.717 -21.933 1.00 64.11 91 LEU B O 1
ATOM 1710 N N . ASP B 1 92 ? 14.406 -24.748 -22.643 1.00 59.05 92 ASP B N 1
ATOM 1711 C CA . ASP B 1 92 ? 14.597 -25.179 -24.067 1.00 53.60 92 ASP B CA 1
ATOM 1712 C C . ASP B 1 92 ? 15.675 -24.382 -24.812 1.00 53.15 92 ASP B C 1
ATOM 1713 O O . ASP B 1 92 ? 15.423 -23.767 -25.886 1.00 50.76 92 ASP B O 1
ATOM 1718 N N . PRO B 1 93 ? 16.871 -24.361 -24.234 1.00 51.08 93 PRO B N 1
ATOM 1719 C CA . PRO B 1 93 ? 18.013 -23.491 -24.548 1.00 50.21 93 PRO B CA 1
ATOM 1720 C C . PRO B 1 93 ? 18.216 -23.216 -26.012 1.00 50.61 93 PRO B C 1
ATOM 1721 O O . PRO B 1 93 ? 18.489 -22.083 -26.399 1.00 52.77 93 PRO B O 1
ATOM 1725 N N . ASN B 1 94 ? 18.097 -24.251 -26.828 1.00 54.92 94 ASN B N 1
ATOM 1726 C CA . ASN B 1 94 ? 18.601 -24.175 -28.182 1.00 55.37 94 ASN B CA 1
ATOM 1727 C C . ASN B 1 94 ? 17.542 -23.765 -29.208 1.00 55.98 94 ASN B C 1
ATOM 1728 O O . ASN B 1 94 ? 17.866 -23.294 -30.307 1.00 56.34 94 ASN B O 1
ATOM 1733 N N . ARG B 1 95 ? 16.290 -23.926 -28.818 1.00 51.84 95 ARG B N 1
ATOM 1734 C CA . ARG B 1 95 ? 15.163 -23.775 -29.729 1.00 54.30 95 ARG B CA 1
ATOM 1735 C C . ARG B 1 95 ? 14.363 -22.469 -29.525 1.00 50.39 95 ARG B C 1
ATOM 1736 O O . ARG B 1 95 ? 13.780 -21.960 -30.467 1.00 45.47 95 ARG B O 1
ATOM 1744 N N . THR B 1 96 ? 14.422 -21.899 -28.317 1.00 46.40 96 THR B N 1
ATOM 1745 C CA . THR B 1 96 ? 13.575 -20.753 -27.975 1.00 43.67 96 THR B CA 1
ATOM 1746 C C . THR B 1 96 ? 14.280 -19.741 -27.006 1.00 43.26 96 THR B C 1
ATOM 1747 O O . THR B 1 96 ? 15.255 -20.058 -26.325 1.00 35.67 96 THR B O 1
ATOM 1751 N N . ARG B 1 97 ? 13.737 -18.523 -26.932 1.00 30.56 97 ARG B N 1
ATOM 1752 C CA . ARG B 1 97 ? 14.301 -17.482 -26.091 1.00 30.79 97 ARG B CA 1
ATOM 1753 C C . ARG B 1 97 ? 13.128 -17.072 -25.259 1.00 33.33 97 ARG B C 1
ATOM 1754 O O . ARG B 1 97 ? 11.964 -17.196 -25.692 1.00 31.33 97 ARG B O 1
ATOM 1762 N N . VAL B 1 98 ? 13.404 -16.591 -24.073 1.00 24.97 98 VAL B N 1
ATOM 1763 C CA . VAL B 1 98 ? 12.339 -16.101 -23.235 1.00 26.68 98 VAL B CA 1
ATOM 1764 C C . VAL B 1 98 ? 12.361 -14.561 -23.471 1.00 26.32 98 VAL B C 1
ATOM 1765 O O . VAL B 1 98 ? 13.391 -14.013 -23.704 1.00 27.91 98 VAL B O 1
ATOM 1769 N N . LYS B 1 99 ? 11.159 -13.929 -23.530 1.00 26.07 99 LYS B N 1
ATOM 1770 C CA . LYS B 1 99 ? 11.075 -12.488 -23.813 1.00 24.27 99 LYS B CA 1
ATOM 1771 C C . LYS B 1 99 ? 10.342 -11.899 -22.605 1.00 22.03 99 LYS B C 1
ATOM 1772 O O . LYS B 1 99 ? 9.276 -12.403 -22.235 1.00 25.82 99 LYS B O 1
ATOM 1778 N N . ILE B 1 100 ? 10.862 -10.843 -22.005 1.00 22.38 100 ILE B N 1
ATOM 1779 C CA . ILE B 1 100 ? 10.095 -10.230 -20.926 1.00 21.99 100 ILE B CA 1
ATOM 1780 C C . ILE B 1 100 ? 9.776 -8.759 -21.354 1.00 18.44 100 ILE B C 1
ATOM 1781 O O . ILE B 1 100 ? 10.668 -8.006 -21.773 1.00 20.13 100 ILE B O 1
ATOM 1786 N N . ASN B 1 101 ? 8.513 -8.383 -21.255 1.00 20.57 101 ASN B N 1
ATOM 1787 C CA . ASN B 1 101 ? 8.171 -6.960 -21.541 1.00 21.96 101 ASN B CA 1
ATOM 1788 C C . ASN B 1 101 ? 8.155 -6.223 -20.208 1.00 21.81 101 ASN B C 1
ATOM 1789 O O . ASN B 1 101 ? 7.230 -6.414 -19.384 1.00 23.38 101 ASN B O 1
ATOM 1794 N N . ALA B 1 102 ? 9.100 -5.322 -20.079 1.00 19.62 102 ALA B N 1
ATOM 1795 C CA . ALA B 1 102 ? 9.379 -4.653 -18.808 1.00 20.95 102 ALA B CA 1
ATOM 1796 C C . ALA B 1 102 ? 9.329 -3.145 -18.993 1.00 23.80 102 ALA B C 1
ATOM 1797 O O . ALA B 1 102 ? 9.481 -2.611 -20.112 1.00 22.31 102 ALA B O 1
ATOM 1799 N N . VAL B 1 103 ? 9.091 -2.428 -17.875 1.00 19.55 103 VAL B N 1
ATOM 1800 C CA . VAL B 1 103 ? 9.461 -0.994 -17.842 1.00 19.95 103 VAL B CA 1
ATOM 1801 C C . VAL B 1 103 ? 10.646 -0.623 -16.965 1.00 24.62 103 VAL B C 1
ATOM 1802 O O . VAL B 1 103 ? 10.672 -1.120 -15.866 1.00 26.01 103 VAL B O 1
ATOM 1806 N N . ASP B 1 104 ? 11.632 0.076 -17.500 1.00 23.93 104 ASP B N 1
ATOM 1807 C CA . ASP B 1 104 ? 12.774 0.530 -16.651 1.00 25.60 104 ASP B CA 1
ATOM 1808 C C . ASP B 1 104 ? 12.480 1.939 -16.217 1.00 26.14 104 ASP B C 1
ATOM 1809 O O . ASP B 1 104 ? 12.157 2.785 -17.033 1.00 24.96 104 ASP B O 1
ATOM 1814 N N . VAL B 1 105 ? 12.754 2.256 -14.932 1.00 26.59 105 VAL B N 1
ATOM 1815 C CA . VAL B 1 105 ? 12.855 3.670 -14.515 1.00 21.60 105 VAL B CA 1
ATOM 1816 C C . VAL B 1 105 ? 14.282 3.938 -13.918 1.00 26.62 105 VAL B C 1
ATOM 1817 O O . VAL B 1 105 ? 14.679 3.200 -12.998 1.00 27.48 105 VAL B O 1
ATOM 1821 N N . PHE B 1 106 ? 15.001 4.867 -14.518 1.00 27.12 106 PHE B N 1
ATOM 1822 C CA . PHE B 1 106 ? 16.360 5.228 -14.091 1.00 27.63 106 PHE B CA 1
ATOM 1823 C C . PHE B 1 106 ? 16.281 6.545 -13.337 1.00 34.20 106 PHE B C 1
ATOM 1824 O O . PHE B 1 106 ? 15.488 7.434 -13.751 1.00 32.54 106 PHE B O 1
ATOM 1832 N N . THR B 1 107 ? 17.121 6.751 -12.294 1.00 30.65 107 THR B N 1
ATOM 1833 C CA . THR B 1 107 ? 17.323 8.165 -11.921 1.00 33.74 107 THR B CA 1
ATOM 1834 C C . THR B 1 107 ? 18.789 8.364 -12.075 1.00 29.07 107 THR B C 1
ATOM 1835 O O . THR B 1 107 ? 19.579 7.410 -11.864 1.00 38.49 107 THR B O 1
ATOM 1839 N N . LEU B 1 108 ? 19.153 9.526 -12.580 1.00 37.60 108 LEU B N 1
ATOM 1840 C CA . LEU B 1 108 ? 20.535 9.865 -12.904 1.00 40.37 108 LEU B CA 1
ATOM 1841 C C . LEU B 1 108 ? 20.978 11.040 -12.049 1.00 43.91 108 LEU B C 1
ATOM 1842 O O . LEU B 1 108 ? 20.175 11.841 -11.641 1.00 41.41 108 LEU B O 1
ATOM 1847 N N . THR B 1 109 ? 22.286 11.197 -12.003 1.00 51.66 109 THR B N 1
ATOM 1848 C CA . THR B 1 109 ? 23.005 12.169 -11.208 1.00 49.45 109 THR B CA 1
ATOM 1849 C C . THR B 1 109 ? 23.274 13.442 -11.989 1.00 45.18 109 THR B C 1
ATOM 1850 O O . THR B 1 109 ? 23.228 13.437 -13.217 1.00 45.39 109 THR B O 1
ATOM 1854 N N . PRO B 1 110 ? 23.613 14.568 -11.304 1.00 48.47 110 PRO B N 1
ATOM 1855 C CA . PRO B 1 110 ? 23.889 15.692 -12.208 1.00 44.10 110 PRO B CA 1
ATOM 1856 C C . PRO B 1 110 ? 25.120 15.482 -13.107 1.00 45.10 110 PRO B C 1
ATOM 1857 O O . PRO B 1 110 ? 25.218 16.127 -14.117 1.00 48.25 110 PRO B O 1
ATOM 1861 N N . GLU B 1 111 ? 26.037 14.583 -12.755 1.00 45.75 111 GLU B N 1
ATOM 1862 C CA . GLU B 1 111 ? 27.186 14.304 -13.630 1.00 52.54 111 GLU B CA 1
ATOM 1863 C C . GLU B 1 111 ? 26.832 13.395 -14.814 1.00 55.77 111 GLU B C 1
ATOM 1864 O O . GLU B 1 111 ? 27.604 13.258 -15.777 1.00 53.89 111 GLU B O 1
ATOM 1870 N N . GLY B 1 112 ? 25.719 12.697 -14.732 1.00 57.09 112 GLY B N 1
ATOM 1871 C CA . GLY B 1 112 ? 25.513 11.675 -15.735 1.00 50.02 112 GLY B CA 1
ATOM 1872 C C . GLY B 1 112 ? 25.535 10.239 -15.256 1.00 48.73 112 GLY B C 1
ATOM 1873 O O . GLY B 1 112 ? 25.436 9.354 -16.070 1.00 50.19 112 GLY B O 1
ATOM 1874 N N . LYS B 1 113 ? 25.546 9.977 -13.959 1.00 43.07 113 LYS B N 1
ATOM 1875 C CA . LYS B 1 113 ? 25.562 8.607 -13.510 1.00 42.60 113 LYS B CA 1
ATOM 1876 C C . LYS B 1 113 ? 24.237 8.061 -12.988 1.00 48.05 113 LYS B C 1
ATOM 1877 O O . LYS B 1 113 ? 23.428 8.758 -12.317 1.00 41.38 113 LYS B O 1
ATOM 1883 N N . ILE B 1 114 ? 24.030 6.778 -13.249 1.00 42.03 114 ILE B N 1
ATOM 1884 C CA . ILE B 1 114 ? 22.853 6.088 -12.730 1.00 43.95 114 ILE B CA 1
ATOM 1885 C C . ILE B 1 114 ? 22.893 5.779 -11.204 1.00 48.89 114 ILE B C 1
ATOM 1886 O O . ILE B 1 114 ? 23.715 4.956 -10.752 1.00 43.42 114 ILE B O 1
ATOM 1891 N N . ASP B 1 115 ? 21.936 6.347 -10.450 1.00 43.02 115 ASP B N 1
ATOM 1892 C CA . ASP B 1 115 ? 21.759 6.101 -9.010 1.00 47.39 115 ASP B CA 1
ATOM 1893 C C . ASP B 1 115 ? 20.820 4.995 -8.672 1.00 52.40 115 ASP B C 1
ATOM 1894 O O . ASP B 1 115 ? 20.941 4.398 -7.611 1.00 48.74 115 ASP B O 1
ATOM 1899 N N . SER B 1 116 ? 19.766 4.831 -9.469 1.00 34.30 116 SER B N 1
ATOM 1900 C CA . SER B 1 116 ? 18.829 3.793 -9.182 1.00 40.28 116 SER B CA 1
ATOM 1901 C C . SER B 1 116 ? 18.235 3.347 -10.522 1.00 31.80 116 SER B C 1
ATOM 1902 O O . SER B 1 116 ? 18.306 4.107 -11.532 1.00 35.84 116 SER B O 1
ATOM 1905 N N . MET B 1 117 ? 17.792 2.120 -10.461 1.00 33.77 117 MET B N 1
ATOM 1906 C CA . MET B 1 117 ? 17.033 1.447 -11.544 1.00 30.11 117 MET B CA 1
ATOM 1907 C C . MET B 1 117 ? 16.016 0.499 -10.935 1.00 40.52 117 MET B C 1
ATOM 1908 O O . MET B 1 117 ? 16.319 -0.301 -10.005 1.00 34.95 117 MET B O 1
ATOM 1913 N N . ARG B 1 118 ? 14.756 0.627 -11.383 1.00 25.96 118 ARG B N 1
ATOM 1914 C CA . ARG B 1 118 ? 13.682 -0.244 -10.979 1.00 33.15 118 ARG B CA 1
ATOM 1915 C C . ARG B 1 118 ? 13.124 -0.766 -12.262 1.00 30.11 118 ARG B C 1
ATOM 1916 O O . ARG B 1 118 ? 12.929 0.027 -13.194 1.00 31.31 118 ARG B O 1
ATOM 1924 N N . VAL B 1 119 ? 13.011 -2.065 -12.313 1.00 30.54 119 VAL B N 1
ATOM 1925 C CA . VAL B 1 119 ? 12.652 -2.752 -13.551 1.00 30.67 119 VAL B CA 1
ATOM 1926 C C . VAL B 1 119 ? 11.303 -3.390 -13.188 1.00 29.64 119 VAL B C 1
ATOM 1927 O O . VAL B 1 119 ? 11.232 -4.278 -12.333 1.00 30.85 119 VAL B O 1
ATOM 1931 N N . PHE B 1 120 ? 10.210 -2.963 -13.830 1.00 25.20 120 PHE B N 1
ATOM 1932 C CA . PHE B 1 120 ? 8.963 -3.536 -13.602 1.00 24.67 120 PHE B CA 1
ATOM 1933 C C . PHE B 1 120 ? 8.688 -4.663 -14.569 1.00 26.92 120 PHE B C 1
ATOM 1934 O O . PHE B 1 120 ? 8.622 -4.443 -15.790 1.00 28.13 120 PHE B O 1
ATOM 1942 N N . TRP B 1 121 ? 8.509 -5.873 -14.079 1.00 22.17 121 TRP B N 1
ATOM 1943 C CA . TRP B 1 121 ? 8.020 -6.998 -14.922 1.00 24.86 121 TRP B CA 1
ATOM 1944 C C . TRP B 1 121 ? 7.500 -8.110 -13.952 1.00 26.79 121 TRP B C 1
ATOM 1945 O O . TRP B 1 121 ? 8.008 -8.258 -12.793 1.00 34.50 121 TRP B O 1
ATOM 1956 N N . GLY B 1 122 ? 6.518 -8.847 -14.420 1.00 26.98 122 GLY B N 1
ATOM 1957 C CA . GLY B 1 122 ? 5.785 -9.821 -13.600 1.00 26.99 122 GLY B CA 1
ATOM 1958 C C . GLY B 1 122 ? 5.794 -11.169 -14.267 1.00 30.59 122 GLY B C 1
ATOM 1959 O O . GLY B 1 122 ? 6.344 -11.353 -15.406 1.00 28.47 122 GLY B O 1
ATOM 1960 N N . MET B 1 123 ? 5.135 -12.116 -13.601 1.00 35.13 123 MET B N 1
ATOM 1961 C CA . MET B 1 123 ? 5.019 -13.466 -14.192 1.00 36.06 123 MET B CA 1
ATOM 1962 C C . MET B 1 123 ? 4.168 -13.415 -15.458 1.00 37.55 123 MET B C 1
ATOM 1963 O O . MET B 1 123 ? 4.374 -14.214 -16.412 1.00 39.55 123 MET B O 1
ATOM 1968 N N . THR B 1 124 ? 3.262 -12.437 -15.519 1.00 29.51 124 THR B N 1
ATOM 1969 C CA . THR B 1 124 ? 2.360 -12.315 -16.704 1.00 28.61 124 THR B CA 1
ATOM 1970 C C . THR B 1 124 ? 3.020 -11.500 -17.840 1.00 26.03 124 THR B C 1
ATOM 1971 O O . THR B 1 124 ? 2.365 -11.282 -18.881 1.00 30.35 124 THR B O 1
ATOM 1975 N N . ASP B 1 125 ? 4.289 -11.173 -17.679 1.00 25.56 125 ASP B N 1
ATOM 1976 C CA . ASP B 1 125 ? 5.040 -10.369 -18.687 1.00 27.17 125 ASP B CA 1
ATOM 1977 C C . ASP B 1 125 ? 6.066 -11.217 -19.403 1.00 27.86 125 ASP B C 1
ATOM 1978 O O . ASP B 1 125 ? 6.988 -10.679 -20.040 1.00 26.86 125 ASP B O 1
ATOM 1983 N N . ILE B 1 126 ? 5.941 -12.536 -19.236 1.00 24.15 126 ILE B N 1
ATOM 1984 C CA . ILE B 1 126 ? 6.915 -13.430 -19.853 1.00 25.01 126 ILE B CA 1
ATOM 1985 C C . ILE B 1 126 ? 6.306 -14.248 -21.002 1.00 22.94 126 ILE B C 1
ATOM 1986 O O . ILE B 1 126 ? 5.191 -14.854 -20.839 1.00 28.92 126 ILE B O 1
ATOM 1991 N N . GLY B 1 127 ? 6.998 -14.255 -22.144 1.00 27.29 127 GLY B N 1
ATOM 1992 C CA . GLY B 1 127 ? 6.567 -14.992 -23.387 1.00 22.41 127 GLY B CA 1
ATOM 1993 C C . GLY B 1 127 ? 7.711 -15.933 -23.762 1.00 28.47 127 GLY B C 1
ATOM 1994 O O . GLY B 1 127 ? 8.867 -15.724 -23.339 1.00 25.50 127 GLY B O 1
ATOM 1995 N N . VAL B 1 128 ? 7.401 -16.985 -24.513 1.00 26.32 128 VAL B N 1
ATOM 1996 C CA . VAL B 1 128 ? 8.450 -17.762 -25.130 1.00 26.30 128 VAL B CA 1
ATOM 1997 C C . VAL B 1 128 ? 8.371 -17.626 -26.620 1.00 21.73 128 VAL B C 1
ATOM 1998 O O . VAL B 1 128 ? 7.271 -17.727 -27.183 1.00 24.39 128 VAL B O 1
ATOM 2002 N N . TRP B 1 129 ? 9.520 -17.410 -27.267 1.00 23.28 129 TRP B N 1
ATOM 2003 C CA . TRP B 1 129 ? 9.599 -17.143 -28.642 1.00 24.09 129 TRP B CA 1
ATOM 2004 C C . TRP B 1 129 ? 10.468 -18.141 -29.405 1.00 28.09 129 TRP B C 1
ATOM 2005 O O . TRP B 1 129 ? 11.444 -18.629 -28.854 1.00 29.65 129 TRP B O 1
ATOM 2016 N N . ASN B 1 130 ? 10.125 -18.438 -30.662 1.00 31.56 130 ASN B N 1
ATOM 2017 C CA . ASN B 1 130 ? 11.044 -19.319 -31.489 1.00 38.01 130 ASN B CA 1
ATOM 2018 C C . ASN B 1 130 ? 12.335 -18.608 -31.762 1.00 41.92 130 ASN B C 1
ATOM 2019 O O . ASN B 1 130 ? 12.317 -17.435 -32.069 1.00 41.61 130 ASN B O 1
ATOM 2024 N N . SER B 1 131 ? 13.435 -19.349 -31.679 1.00 44.17 131 SER B N 1
ATOM 2025 C CA . SER B 1 131 ? 14.792 -18.809 -31.611 1.00 58.00 131 SER B CA 1
ATOM 2026 C C . SER B 1 131 ? 15.613 -19.120 -32.871 1.00 56.83 131 SER B C 1
ATOM 2027 O O . SER B 1 131 ? 16.513 -18.353 -33.275 1.00 56.00 131 SER B O 1
ATOM 2030 N N . SER B 1 132 ? 15.345 -20.277 -33.452 1.00 50.40 132 SER B N 1
ATOM 2031 C CA . SER B 1 132 ? 16.042 -20.673 -34.646 1.00 62.11 132 SER B CA 1
ATOM 2032 C C . SER B 1 132 ? 15.041 -21.106 -35.709 1.00 67.94 132 SER B C 1
ATOM 2033 O O . SER B 1 132 ? 13.872 -21.405 -35.409 1.00 64.53 132 SER B O 1
ATOM 2036 N N . SER B 1 133 ? 15.507 -21.047 -36.952 1.00 72.60 133 SER B N 1
ATOM 2037 C CA . SER B 1 133 ? 14.878 -21.692 -38.088 1.00 74.38 133 SER B CA 1
ATOM 2038 C C . SER B 1 133 ? 15.918 -22.764 -38.497 1.00 78.68 133 SER B C 1
ATOM 2039 O O . SER B 1 133 ? 16.620 -22.636 -39.512 1.00 80.35 133 SER B O 1
ATOM 2042 N N . VA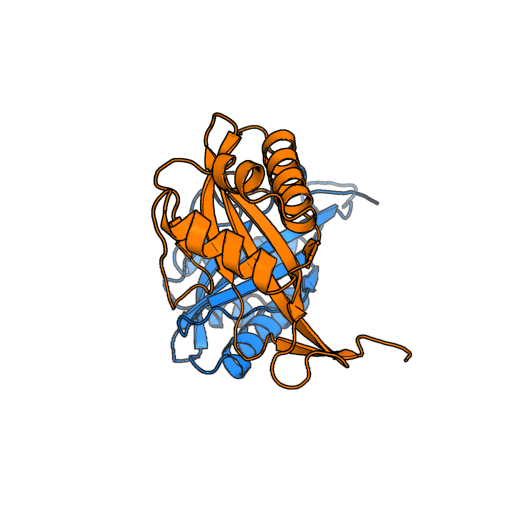L B 1 134 ? 16.030 -23.796 -37.652 1.00 82.85 134 VAL B N 1
ATOM 2043 C CA . VAL B 1 134 ? 17.153 -24.769 -37.683 1.00 83.39 134 VAL B CA 1
ATOM 2044 C C . VAL B 1 134 ? 17.434 -25.379 -39.060 1.00 90.26 134 VAL B C 1
ATOM 2045 O O . VAL B 1 134 ? 18.507 -25.167 -39.623 1.00 85.58 134 VAL B O 1
#

Radius of gyration: 18.98 Å; Cα contacts (8 Å, |Δi|>4): 628; chains: 2; bounding box: 50×54×37 Å

Organism: Streptomyces albus (strain ATCC 21838 / DSM 41398 / FERM P-419 / JCM 4703 / NBRC 107858) (NCBI:txid1081613)